Protein AF-A0A8K0JT62-F1 (afdb_monomer_lite)

Secondary structure (DSSP, 8-state):
--HHHHHHHHHHHHHHH-TT--HHHHHHHSPPGGGB---TT--S--SGGGHHHHHHHH-----SS--STT--SEEEE-SSHHHHHHHHHHHTT--PPTTSTTGGGTS-SSEEEEESSSS--HHHHHHHHHH--EEEEEE-HHHHHHHHHH-SSS---TT-EEEE--S---TTS--TTTSHHHHHIIIIIITTSHHHHHHHHTTT-EEEE-

Sequence (210 aa):
MTTEELDNFFYDSLKATYSKASDMEMNDLRIPANVLRSTSAFTEPRELASLPAFVNSQIPSLPKRLKRAGTPSLIVLSPSGIRAADVVRALKSVRVPEGADGAETGKPPGEVGKLFAKHFKASEQIEYLNATKIWAAAGTPGRIGKILSDSDALTIRQQTVILLDLSYRDTKNRTLLTIPEIRDEFWKVLFGDKKVREKLLTTGVKIAVF

Structure (mmCIF, N/CA/C/O backbone):
data_AF-A0A8K0JT62-F1
#
_entry.id   AF-A0A8K0JT62-F1
#
loop_
_atom_site.group_PDB
_atom_site.id
_atom_site.type_symbol
_atom_site.label_atom_id
_atom_site.label_alt_id
_atom_site.label_comp_id
_atom_site.label_asym_id
_atom_site.label_entity_id
_atom_site.label_seq_id
_atom_site.pdbx_PDB_ins_code
_atom_site.Cartn_x
_atom_site.Cartn_y
_atom_site.Cartn_z
_atom_site.occupancy
_atom_site.B_iso_or_equiv
_atom_site.auth_seq_id
_atom_site.auth_comp_id
_atom_site.auth_asym_id
_atom_site.auth_atom_id
_atom_site.pdbx_PDB_model_num
ATOM 1 N N . MET A 1 1 ? 15.193 -1.048 6.633 1.00 88.62 1 MET A N 1
ATOM 2 C CA . MET A 1 1 ? 14.447 -1.224 7.888 1.00 88.62 1 MET A CA 1
ATOM 3 C C . MET A 1 1 ? 14.191 -2.706 8.104 1.00 88.62 1 MET A C 1
ATOM 5 O O . MET A 1 1 ? 13.726 -3.362 7.168 1.00 88.62 1 MET A O 1
ATOM 9 N N . THR A 1 2 ? 14.572 -3.234 9.265 1.00 94.56 2 THR A N 1
ATOM 10 C CA . THR A 1 2 ? 14.268 -4.605 9.701 1.00 94.56 2 THR A CA 1
ATOM 11 C C . THR A 1 2 ? 12.779 -4.740 10.036 1.00 94.56 2 THR A C 1
ATOM 13 O O . THR A 1 2 ? 12.048 -3.749 10.089 1.00 94.56 2 THR A O 1
ATOM 16 N N . THR A 1 3 ? 12.303 -5.969 10.249 1.00 95.81 3 THR A N 1
ATOM 17 C CA . THR A 1 3 ? 10.911 -6.201 10.665 1.00 95.81 3 THR A CA 1
ATOM 18 C C . THR A 1 3 ? 10.612 -5.604 12.043 1.00 95.81 3 THR A C 1
ATOM 20 O O . THR A 1 3 ? 9.534 -5.055 12.233 1.00 95.81 3 THR A O 1
ATOM 23 N N . GLU A 1 4 ? 11.563 -5.666 12.976 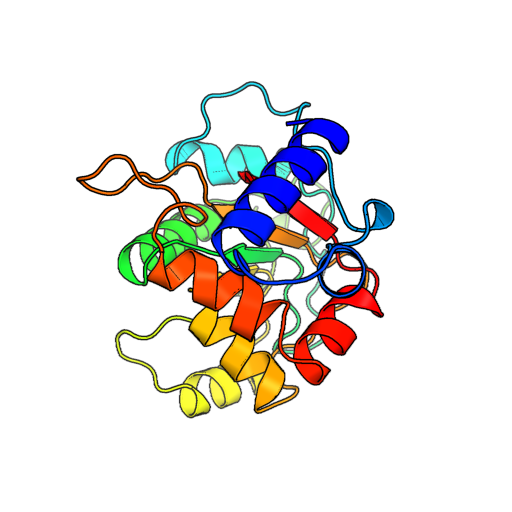1.00 96.38 4 GLU A N 1
ATOM 24 C CA . GLU A 1 4 ? 11.412 -5.111 14.327 1.00 96.38 4 GLU A CA 1
ATOM 25 C C . GLU A 1 4 ? 11.347 -3.580 14.309 1.00 96.38 4 GLU A C 1
ATOM 27 O O . GLU A 1 4 ? 10.446 -2.983 14.894 1.00 96.38 4 GLU A O 1
ATOM 32 N N . GLU A 1 5 ? 12.246 -2.933 13.561 1.00 96.00 5 GLU A N 1
ATOM 33 C CA . GLU A 1 5 ? 12.212 -1.479 13.370 1.00 96.00 5 GLU A CA 1
ATOM 34 C C . GLU A 1 5 ? 10.885 -1.032 12.736 1.00 96.00 5 GLU A C 1
ATOM 36 O O . GLU A 1 5 ? 10.312 -0.016 13.130 1.00 96.00 5 GLU A O 1
ATOM 41 N N . LEU A 1 6 ? 10.378 -1.806 11.770 1.00 96.00 6 LEU A N 1
ATOM 42 C CA . LEU A 1 6 ? 9.111 -1.529 11.099 1.00 96.00 6 LEU A CA 1
ATOM 43 C C . LEU A 1 6 ? 7.907 -1.682 12.032 1.00 96.00 6 LEU A C 1
ATOM 45 O O . LEU A 1 6 ? 7.012 -0.839 12.006 1.00 96.00 6 LEU A O 1
ATOM 49 N N . ASP A 1 7 ? 7.886 -2.726 12.854 1.00 96.75 7 ASP A N 1
ATOM 50 C CA . ASP A 1 7 ? 6.830 -2.959 13.839 1.00 96.75 7 ASP A CA 1
ATOM 51 C C . ASP A 1 7 ? 6.780 -1.836 14.887 1.00 96.75 7 ASP A C 1
ATOM 53 O O . ASP A 1 7 ? 5.714 -1.272 15.133 1.00 96.75 7 ASP A O 1
ATOM 57 N N . ASN A 1 8 ? 7.937 -1.417 15.413 1.00 96.31 8 ASN A N 1
ATOM 58 C CA . ASN A 1 8 ? 8.030 -0.281 16.335 1.00 96.31 8 ASN A CA 1
ATOM 59 C C . ASN A 1 8 ? 7.554 1.026 15.684 1.00 96.31 8 ASN A C 1
ATOM 61 O O . ASN A 1 8 ? 6.723 1.739 16.249 1.00 96.31 8 ASN A O 1
ATOM 65 N N . PHE A 1 9 ? 8.008 1.308 14.458 1.00 96.06 9 PHE A N 1
ATOM 66 C CA . PHE A 1 9 ? 7.585 2.487 13.700 1.00 96.06 9 PHE A CA 1
ATOM 67 C C . PHE A 1 9 ? 6.066 2.517 13.464 1.00 96.06 9 PHE A C 1
ATOM 69 O O . PHE A 1 9 ? 5.416 3.560 13.602 1.00 96.06 9 PHE A O 1
ATOM 76 N N . PHE A 1 10 ? 5.475 1.369 13.135 1.00 97.38 10 PHE A N 1
ATOM 77 C CA . PHE A 1 10 ? 4.031 1.231 12.985 1.00 97.38 10 PHE A CA 1
ATOM 78 C C . PHE A 1 10 ? 3.297 1.390 14.311 1.00 97.38 10 PHE A C 1
ATOM 80 O O . PHE A 1 10 ? 2.282 2.083 14.350 1.00 97.38 10 PHE A O 1
ATOM 87 N N . TYR A 1 11 ? 3.814 0.828 15.400 1.00 96.19 11 TYR A N 1
ATOM 88 C CA . TYR A 1 11 ? 3.210 0.976 16.718 1.00 96.19 11 TYR A CA 1
ATOM 89 C C . TYR A 1 11 ? 3.179 2.439 17.183 1.00 96.19 11 TYR A C 1
ATOM 91 O O . TYR A 1 11 ? 2.161 2.906 17.697 1.00 96.19 11 TYR A O 1
ATOM 99 N N . ASP A 1 12 ? 4.244 3.203 16.941 1.00 96.31 12 ASP A N 1
ATOM 100 C CA . ASP A 1 12 ? 4.279 4.637 17.248 1.00 96.31 12 ASP A CA 1
ATOM 101 C C . ASP A 1 12 ? 3.284 5.438 16.401 1.00 96.31 12 ASP A C 1
ATOM 103 O O . ASP A 1 12 ? 2.554 6.288 16.922 1.00 96.31 12 ASP A O 1
ATOM 107 N N . SER A 1 13 ? 3.185 5.125 15.107 1.00 97.62 13 SER A N 1
ATOM 108 C CA . SER A 1 13 ? 2.192 5.737 14.218 1.00 97.62 13 SER A CA 1
ATOM 109 C C . SER A 1 13 ? 0.749 5.408 14.636 1.00 97.62 13 SER A C 1
ATOM 111 O O . SER A 1 13 ? -0.124 6.284 14.611 1.00 97.62 13 SER A O 1
ATOM 113 N N . LEU A 1 14 ? 0.501 4.170 15.070 1.00 97.62 14 LEU A N 1
ATOM 114 C CA . LEU A 1 14 ? -0.793 3.717 15.573 1.00 97.62 14 LEU A CA 1
ATOM 115 C C . LEU A 1 14 ? -1.168 4.460 16.864 1.00 97.62 14 LEU A C 1
ATOM 117 O O . LEU A 1 14 ? -2.261 5.022 16.935 1.00 97.62 14 LEU A O 1
ATOM 121 N N . LYS A 1 15 ? -0.246 4.566 17.834 1.00 97.00 15 LYS A N 1
ATOM 122 C CA . LYS A 1 15 ? -0.450 5.328 19.086 1.00 97.00 15 LYS A CA 1
ATOM 123 C C . LYS A 1 15 ? -0.777 6.792 18.808 1.00 97.00 15 LYS A C 1
ATOM 125 O O . LYS A 1 15 ? -1.678 7.360 19.418 1.00 97.00 15 LYS A O 1
ATOM 130 N N . ALA A 1 16 ? -0.085 7.400 17.846 1.00 97.06 16 ALA A N 1
ATOM 131 C CA . ALA A 1 16 ? -0.348 8.780 17.450 1.00 97.06 16 ALA A CA 1
ATOM 132 C C . ALA A 1 16 ? -1.727 8.968 16.781 1.00 97.06 16 ALA A C 1
ATOM 134 O O . ALA A 1 16 ? -2.251 10.083 16.767 1.00 97.06 16 ALA A O 1
ATOM 135 N N . THR A 1 17 ? -2.309 7.900 16.227 1.00 97.81 17 THR A N 1
ATOM 136 C CA . THR A 1 17 ? -3.642 7.906 15.601 1.00 97.81 17 THR A CA 1
ATOM 137 C C . THR A 1 17 ? -4.762 7.651 16.609 1.00 97.81 17 THR A C 1
ATOM 139 O O . THR A 1 17 ? -5.814 8.292 16.544 1.00 97.81 17 THR A O 1
ATOM 142 N N . TYR A 1 18 ? -4.529 6.740 17.553 1.00 96.81 18 TYR A N 1
ATOM 143 C CA . TYR A 1 18 ? -5.476 6.333 18.589 1.00 96.81 18 TYR A CA 1
ATOM 144 C C . TYR A 1 18 ? -4.957 6.706 19.980 1.00 96.81 18 TYR A C 1
ATOM 146 O O . TYR A 1 18 ? -4.823 5.865 20.860 1.00 96.81 18 TYR A O 1
ATOM 154 N N . SER A 1 19 ? -4.696 7.995 20.205 1.00 94.56 19 SER A N 1
ATOM 155 C CA . SER A 1 19 ? -4.067 8.497 21.441 1.00 94.56 19 SER A CA 1
ATOM 156 C C . SER A 1 19 ? -4.869 8.275 22.730 1.00 94.56 19 SER A C 1
ATOM 158 O O . SER A 1 19 ? -4.370 8.557 23.816 1.00 94.56 19 SER A O 1
ATOM 160 N N . LYS A 1 20 ? -6.113 7.803 22.614 1.00 95.50 20 LYS A N 1
ATOM 161 C CA . LYS A 1 20 ? -7.020 7.497 23.728 1.00 95.50 20 LYS A CA 1
ATOM 162 C C . LYS A 1 20 ? -7.400 6.015 23.812 1.00 95.50 20 LYS A C 1
ATOM 164 O O . LYS A 1 20 ? -8.225 5.676 24.653 1.00 95.50 20 LYS A O 1
ATOM 169 N N . ALA A 1 21 ? -6.875 5.170 22.924 1.00 95.12 21 ALA A N 1
ATOM 170 C CA . ALA A 1 21 ? -7.169 3.744 22.953 1.00 95.12 21 ALA A CA 1
ATOM 171 C C . ALA A 1 21 ? -6.465 3.075 24.136 1.00 95.12 21 ALA A C 1
ATOM 173 O O . ALA A 1 21 ? -5.341 3.431 24.496 1.00 95.12 21 ALA A O 1
ATOM 174 N N . SER A 1 22 ? -7.143 2.099 24.725 1.00 95.81 22 SER A N 1
ATOM 175 C CA . SER A 1 22 ? -6.570 1.193 25.715 1.00 95.81 22 SER A CA 1
ATOM 176 C C . SER A 1 22 ? -5.530 0.263 25.086 1.00 95.81 22 SER A C 1
ATOM 178 O O . SER A 1 22 ? -5.534 0.026 23.877 1.00 95.81 22 SER A O 1
ATOM 180 N N . ASP A 1 23 ? -4.678 -0.344 25.914 1.00 92.44 23 ASP A N 1
ATOM 181 C CA . ASP A 1 23 ? -3.691 -1.328 25.450 1.00 92.44 23 ASP A CA 1
ATOM 182 C C . ASP A 1 23 ? -4.345 -2.516 24.722 1.00 92.44 23 ASP A C 1
ATOM 184 O O . ASP A 1 23 ? -3.792 -3.045 23.757 1.00 92.44 23 ASP A O 1
ATOM 188 N N . MET A 1 24 ? -5.548 -2.916 25.147 1.00 93.19 24 MET A N 1
ATOM 189 C CA . MET A 1 24 ? -6.310 -3.988 24.504 1.00 93.19 24 MET A CA 1
ATOM 190 C C . MET A 1 24 ? -6.761 -3.590 23.093 1.00 93.19 24 MET A C 1
ATOM 192 O O . MET A 1 24 ? -6.492 -4.317 22.140 1.00 93.19 24 MET A O 1
ATOM 196 N N . GLU A 1 25 ? -7.365 -2.409 22.935 1.00 93.38 25 GLU A N 1
ATOM 197 C CA . GLU A 1 25 ? -7.771 -1.892 21.618 1.00 93.38 25 GLU A CA 1
ATOM 198 C C . GLU A 1 25 ? -6.565 -1.693 20.690 1.00 93.38 25 GLU A C 1
ATOM 200 O O . GLU A 1 25 ? -6.626 -1.979 19.493 1.00 93.38 25 GLU A O 1
ATOM 205 N N . MET A 1 26 ? -5.440 -1.235 21.241 1.00 94.06 26 MET A N 1
ATOM 206 C CA . MET A 1 26 ? -4.190 -1.067 20.503 1.00 94.06 26 MET A CA 1
ATOM 207 C C . MET A 1 26 ? -3.644 -2.400 19.982 1.00 94.06 26 MET A C 1
ATOM 209 O O . MET A 1 26 ? -3.206 -2.472 18.831 1.00 94.06 26 MET A O 1
ATOM 213 N N . ASN A 1 27 ? -3.697 -3.457 20.795 1.00 92.00 27 ASN A N 1
ATOM 214 C CA . ASN A 1 27 ? -3.277 -4.795 20.385 1.00 92.00 27 ASN A CA 1
ATOM 215 C C . ASN A 1 27 ? -4.154 -5.358 19.257 1.00 92.00 27 ASN A C 1
ATOM 217 O O . ASN A 1 27 ? -3.615 -5.934 18.312 1.00 92.00 27 ASN A O 1
ATOM 221 N N . ASP A 1 28 ? -5.468 -5.123 19.294 1.00 92.12 28 ASP A N 1
ATOM 222 C CA . ASP A 1 28 ? -6.392 -5.567 18.239 1.00 92.12 28 ASP A CA 1
ATOM 223 C C . ASP A 1 28 ? -6.134 -4.863 16.893 1.00 92.12 28 ASP A C 1
ATOM 225 O O . ASP A 1 28 ? -6.273 -5.455 15.811 1.00 92.12 28 ASP A O 1
ATOM 229 N N . LEU A 1 29 ? -5.725 -3.592 16.945 1.00 94.56 29 LEU A N 1
ATOM 230 C CA . LEU A 1 29 ? -5.444 -2.768 15.767 1.00 94.56 29 LEU A CA 1
ATOM 231 C C . LEU A 1 29 ? -4.036 -2.982 15.194 1.00 94.56 29 LEU A C 1
ATOM 233 O O . LEU A 1 29 ? -3.822 -2.749 13.995 1.00 94.56 29 LEU A O 1
ATOM 237 N N . ARG A 1 30 ? -3.085 -3.465 16.005 1.00 95.50 30 ARG A N 1
ATOM 238 C CA . ARG A 1 30 ? -1.688 -3.687 15.599 1.00 95.50 30 ARG A CA 1
ATOM 239 C C . ARG A 1 30 ? -1.603 -4.583 14.366 1.00 95.50 30 ARG A C 1
ATOM 241 O O . ARG A 1 30 ? -2.321 -5.570 14.233 1.00 95.50 30 ARG A O 1
ATOM 248 N N . ILE A 1 31 ? -0.733 -4.227 13.426 1.00 95.81 31 ILE A N 1
ATOM 249 C CA . ILE A 1 31 ? -0.456 -5.071 12.261 1.00 95.81 31 ILE A CA 1
ATOM 250 C C . ILE A 1 31 ? 0.397 -6.262 12.727 1.00 95.81 31 ILE A C 1
ATOM 252 O O . ILE A 1 31 ? 1.444 -6.037 13.332 1.00 95.81 31 ILE A O 1
ATOM 256 N N . PRO A 1 32 ? 0.001 -7.516 12.451 1.00 94.88 32 PRO A N 1
ATOM 257 C CA . PRO A 1 32 ? 0.775 -8.683 12.866 1.00 94.88 32 PRO A CA 1
ATOM 258 C C . PRO A 1 32 ? 2.195 -8.713 12.276 1.00 94.88 32 PRO A C 1
ATOM 260 O O . PRO A 1 32 ? 2.389 -8.535 11.073 1.00 94.88 32 PRO A O 1
ATOM 263 N N . ALA A 1 33 ? 3.205 -9.026 13.092 1.00 93.94 33 ALA A N 1
ATOM 264 C CA . ALA A 1 33 ? 4.604 -9.036 12.650 1.00 93.94 33 ALA A CA 1
ATOM 265 C C . ALA A 1 33 ? 4.888 -10.026 11.497 1.00 93.94 33 ALA A C 1
ATOM 267 O O . ALA A 1 33 ? 5.777 -9.801 10.679 1.00 93.94 33 ALA A O 1
ATOM 268 N N . ASN A 1 34 ? 4.107 -11.106 11.372 1.00 93.56 34 ASN A N 1
ATOM 269 C CA . ASN A 1 34 ? 4.267 -12.108 10.312 1.00 93.56 34 ASN A CA 1
ATOM 270 C C . ASN A 1 34 ? 3.914 -11.591 8.901 1.00 93.56 34 ASN A C 1
ATOM 272 O O . ASN A 1 34 ? 4.333 -12.196 7.904 1.00 93.56 34 ASN A O 1
ATOM 276 N N . VAL A 1 35 ? 3.158 -10.492 8.785 1.00 95.12 35 VAL A N 1
ATOM 277 C CA . VAL A 1 35 ? 2.892 -9.837 7.493 1.00 95.12 35 VAL A CA 1
ATOM 278 C C . VAL A 1 35 ? 3.928 -8.766 7.164 1.00 95.12 35 VAL A C 1
ATOM 280 O O . VAL A 1 35 ? 4.006 -8.32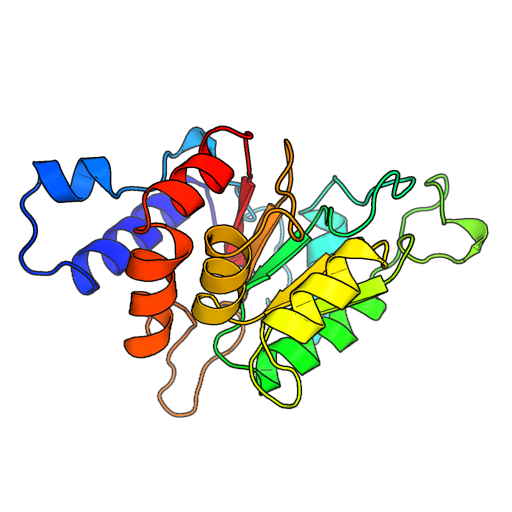7 6.021 1.00 95.12 35 VAL A O 1
ATOM 283 N N . LEU A 1 36 ? 4.773 -8.369 8.111 1.00 96.12 36 LEU A N 1
ATOM 284 C CA . LEU A 1 36 ? 5.831 -7.399 7.860 1.00 96.12 36 LEU A CA 1
ATOM 285 C C . LEU A 1 36 ? 6.972 -8.028 7.052 1.00 96.12 36 LEU A C 1
ATOM 287 O O . LEU A 1 36 ? 7.322 -9.202 7.205 1.00 96.12 36 LEU A O 1
ATOM 291 N N . ARG A 1 37 ? 7.555 -7.232 6.158 1.00 95.12 37 ARG A N 1
ATOM 292 C CA . ARG A 1 37 ? 8.667 -7.627 5.296 1.00 95.12 37 ARG A CA 1
ATOM 293 C C . ARG A 1 37 ? 9.832 -6.669 5.502 1.00 95.12 37 ARG A C 1
ATOM 295 O O . ARG A 1 37 ? 9.710 -5.476 5.234 1.00 95.12 37 ARG A O 1
ATOM 302 N N . SER A 1 38 ? 10.972 -7.220 5.916 1.00 95.50 38 SER A N 1
ATOM 303 C CA . SER A 1 38 ? 12.224 -6.471 5.982 1.00 95.50 38 SER A CA 1
ATOM 304 C C . SER A 1 38 ? 12.643 -5.987 4.594 1.00 95.50 38 SER A C 1
ATOM 306 O O . SER A 1 38 ? 12.549 -6.719 3.607 1.00 95.50 38 SER A O 1
ATOM 308 N N . THR A 1 39 ? 13.136 -4.753 4.542 1.00 95.88 39 THR A N 1
ATOM 309 C CA . THR A 1 39 ? 13.742 -4.151 3.346 1.00 95.88 39 THR A CA 1
ATOM 310 C C . THR A 1 39 ? 15.151 -3.640 3.650 1.00 95.88 39 THR A C 1
ATOM 312 O O . THR A 1 39 ? 15.675 -2.782 2.944 1.00 95.88 39 THR A O 1
ATOM 315 N N . SER A 1 40 ? 15.769 -4.122 4.738 1.00 94.69 40 SER A N 1
ATOM 316 C CA . SER A 1 40 ? 17.114 -3.722 5.176 1.00 94.69 40 SER A CA 1
ATOM 317 C C . SER A 1 40 ? 18.226 -4.100 4.197 1.00 94.69 40 SER A C 1
ATOM 319 O O . SER A 1 40 ? 19.279 -3.479 4.238 1.00 94.69 40 SER A O 1
ATOM 321 N N . ALA A 1 41 ? 17.992 -5.064 3.303 1.00 94.62 41 ALA A N 1
ATOM 322 C CA . ALA A 1 41 ? 18.962 -5.456 2.284 1.00 94.62 41 ALA A CA 1
ATOM 323 C C . ALA A 1 41 ? 19.124 -4.412 1.162 1.00 94.62 41 ALA A C 1
ATOM 325 O O . ALA A 1 41 ? 20.100 -4.470 0.422 1.00 94.62 41 ALA A O 1
ATOM 326 N N . PHE A 1 42 ? 18.193 -3.460 1.025 1.00 95.56 42 PHE A N 1
ATOM 327 C CA . PHE A 1 42 ? 18.352 -2.342 0.097 1.00 95.56 42 PHE A CA 1
ATOM 328 C C . PHE A 1 42 ? 19.112 -1.194 0.756 1.00 95.56 42 PHE A C 1
ATOM 330 O O . PHE A 1 42 ? 18.599 -0.569 1.691 1.00 95.56 42 PHE A O 1
ATOM 337 N N . THR A 1 43 ? 20.310 -0.923 0.244 1.00 94.69 43 THR A N 1
ATOM 338 C CA . THR A 1 43 ? 21.274 0.030 0.809 1.00 94.69 43 THR A CA 1
ATOM 339 C C . THR A 1 43 ? 21.413 1.324 0.007 1.00 94.69 43 THR A C 1
ATOM 341 O O . THR A 1 43 ? 22.013 2.273 0.504 1.00 94.69 43 THR A O 1
ATOM 344 N N . GLU A 1 44 ? 20.860 1.396 -1.207 1.00 95.12 44 GLU A N 1
ATOM 345 C CA . GLU A 1 44 ? 20.867 2.628 -2.004 1.00 95.12 44 GLU A CA 1
ATOM 346 C C . GLU A 1 44 ? 19.946 3.704 -1.391 1.00 95.12 44 GLU A C 1
ATOM 348 O O . GLU A 1 44 ? 19.003 3.374 -0.655 1.00 95.12 44 GLU A O 1
ATOM 353 N N . PRO A 1 45 ? 20.166 4.998 -1.710 1.00 96.31 45 PRO A N 1
ATOM 354 C CA . PRO A 1 45 ? 19.262 6.070 -1.309 1.00 96.31 45 PRO A CA 1
ATOM 355 C C . PRO A 1 45 ? 17.821 5.771 -1.721 1.00 96.31 45 PRO A C 1
ATOM 357 O O . PRO A 1 45 ? 17.550 5.386 -2.857 1.00 96.31 45 PRO A O 1
ATOM 360 N N . ARG A 1 46 ? 16.879 5.950 -0.795 1.00 95.75 46 ARG A N 1
ATOM 361 C CA . ARG A 1 46 ? 15.445 5.744 -1.038 1.00 95.75 46 ARG A CA 1
ATOM 362 C C . ARG A 1 46 ? 14.857 7.028 -1.590 1.00 95.75 46 ARG A C 1
ATOM 364 O O . ARG A 1 46 ? 14.475 7.921 -0.843 1.00 95.75 46 ARG A O 1
ATOM 371 N N . GLU A 1 47 ? 14.814 7.105 -2.910 1.00 96.81 47 GLU A N 1
ATOM 372 C CA . GLU A 1 47 ? 14.311 8.237 -3.676 1.00 96.81 47 GLU A CA 1
ATOM 373 C C . GLU A 1 47 ? 13.453 7.714 -4.823 1.00 96.81 47 GLU A C 1
ATOM 375 O O . GLU A 1 47 ? 13.580 6.570 -5.245 1.00 96.81 47 GLU A O 1
ATOM 380 N N . LEU A 1 48 ? 12.595 8.547 -5.409 1.00 97.50 48 LEU A N 1
ATOM 381 C CA . LEU A 1 48 ? 11.723 8.076 -6.492 1.00 97.50 48 LEU A CA 1
ATOM 382 C C . LEU A 1 48 ? 12.494 7.413 -7.649 1.00 97.50 48 LEU A C 1
ATOM 384 O O . LEU A 1 48 ? 12.001 6.454 -8.241 1.00 97.50 48 LEU A O 1
ATOM 388 N N . ALA A 1 49 ? 13.693 7.915 -7.953 1.00 96.94 49 ALA A N 1
ATOM 389 C CA . ALA A 1 49 ? 14.550 7.392 -9.010 1.00 96.94 49 ALA A CA 1
ATOM 390 C C . ALA A 1 49 ? 15.055 5.966 -8.729 1.00 96.94 49 ALA A C 1
ATOM 392 O O . ALA A 1 49 ? 15.235 5.199 -9.673 1.00 96.94 49 ALA A O 1
ATOM 393 N N . SER A 1 50 ? 15.229 5.592 -7.458 1.00 97.06 50 SER A N 1
ATOM 394 C CA . SER A 1 50 ? 15.693 4.261 -7.051 1.00 97.06 50 SER A CA 1
ATOM 395 C C . SER A 1 50 ? 14.553 3.271 -6.801 1.00 97.06 50 SER A C 1
ATOM 397 O O . SER A 1 50 ? 14.803 2.075 -6.648 1.00 97.06 50 SER A O 1
ATOM 399 N N . LEU A 1 51 ? 13.289 3.719 -6.839 1.00 97.50 51 LEU A N 1
ATOM 400 C CA . LEU A 1 51 ? 12.124 2.843 -6.674 1.00 97.50 51 LEU A CA 1
ATOM 401 C C . LEU A 1 51 ? 12.148 1.620 -7.616 1.00 97.50 51 LEU A C 1
ATOM 403 O O . LEU A 1 51 ? 11.847 0.522 -7.147 1.00 97.50 51 LEU A O 1
ATOM 407 N N . PRO A 1 52 ? 12.519 1.730 -8.909 1.00 95.19 52 PRO A N 1
ATOM 408 C CA . PRO A 1 52 ? 12.600 0.556 -9.774 1.00 95.19 52 PRO A CA 1
ATOM 409 C C . PRO A 1 52 ? 13.632 -0.481 -9.309 1.00 95.19 52 PRO A C 1
ATOM 411 O O . PRO A 1 52 ? 13.329 -1.674 -9.276 1.00 95.19 52 PRO A O 1
ATOM 414 N N . ALA A 1 53 ? 14.826 -0.032 -8.909 1.00 94.00 53 ALA A N 1
ATOM 415 C CA . ALA A 1 53 ? 15.888 -0.897 -8.391 1.00 94.00 53 ALA A CA 1
ATOM 416 C C . ALA A 1 53 ? 15.486 -1.541 -7.053 1.00 94.00 53 ALA A C 1
ATOM 418 O O . ALA A 1 53 ? 15.710 -2.734 -6.821 1.00 94.00 53 ALA A O 1
ATOM 419 N N . PHE A 1 54 ? 14.802 -0.776 -6.200 1.00 95.94 54 PHE A N 1
ATOM 420 C CA . PHE A 1 54 ? 14.221 -1.279 -4.963 1.00 95.94 54 PHE A CA 1
ATOM 421 C C . PHE A 1 54 ? 13.203 -2.390 -5.217 1.00 95.94 54 PHE A C 1
ATOM 423 O O . PHE A 1 54 ? 13.298 -3.455 -4.610 1.00 95.94 54 PHE A O 1
ATOM 430 N N . VAL A 1 55 ? 12.243 -2.174 -6.123 1.00 94.31 55 VAL A N 1
ATOM 431 C CA . VAL A 1 55 ? 11.220 -3.179 -6.447 1.00 94.31 55 VAL A CA 1
ATOM 432 C C . VAL A 1 55 ? 11.883 -4.459 -6.953 1.00 94.31 55 VAL A C 1
ATOM 434 O O . VAL A 1 55 ? 11.571 -5.538 -6.457 1.00 94.31 55 VAL A O 1
ATOM 437 N N . ASN A 1 56 ? 12.853 -4.337 -7.857 1.00 89.94 56 ASN A N 1
ATOM 438 C CA . ASN A 1 56 ? 13.560 -5.484 -8.422 1.00 89.94 56 ASN A CA 1
ATOM 439 C C . ASN A 1 56 ? 14.343 -6.301 -7.390 1.00 89.94 56 ASN A C 1
ATOM 441 O O . ASN A 1 56 ? 14.387 -7.524 -7.490 1.00 89.94 56 ASN A O 1
ATOM 445 N N . SER A 1 57 ? 14.955 -5.644 -6.404 1.00 90.19 57 SER A N 1
ATOM 446 C CA . SER A 1 57 ? 15.782 -6.327 -5.402 1.00 90.19 57 SER A CA 1
ATOM 447 C C . SER A 1 57 ? 14.988 -6.825 -4.192 1.00 90.19 57 SER A C 1
ATOM 449 O O . SER A 1 57 ? 15.287 -7.889 -3.656 1.00 90.19 57 SER A O 1
ATOM 451 N N . GLN A 1 58 ? 13.979 -6.074 -3.738 1.00 90.50 58 GLN A N 1
ATOM 452 C CA . GLN A 1 58 ? 13.300 -6.340 -2.465 1.00 90.50 58 GLN A CA 1
ATOM 453 C C . GLN A 1 58 ? 11.932 -7.002 -2.617 1.00 90.50 58 GLN A C 1
ATOM 455 O O . GLN A 1 58 ? 11.437 -7.585 -1.642 1.00 90.50 58 GLN A O 1
ATOM 460 N N . ILE A 1 59 ? 11.308 -6.923 -3.798 1.00 85.50 59 ILE A N 1
ATOM 461 C CA . ILE A 1 59 ? 9.945 -7.403 -4.060 1.00 85.50 59 ILE A CA 1
ATOM 462 C C . ILE A 1 59 ? 9.999 -8.572 -5.072 1.00 85.50 59 ILE A C 1
ATOM 464 O O . ILE A 1 59 ? 9.774 -8.383 -6.264 1.00 85.50 59 ILE A O 1
ATOM 468 N N . PRO A 1 60 ? 10.284 -9.811 -4.619 1.00 62.78 60 PRO A N 1
ATOM 469 C CA . PRO A 1 60 ? 10.629 -10.962 -5.465 1.00 62.78 60 PRO A CA 1
ATOM 470 C C . PRO A 1 60 ? 9.433 -11.600 -6.196 1.00 62.78 60 PRO A C 1
ATOM 472 O O . PRO A 1 60 ? 9.527 -12.723 -6.681 1.00 62.78 60 PRO A O 1
ATOM 475 N N . SER A 1 61 ? 8.290 -10.919 -6.264 1.00 62.34 61 SER A N 1
ATOM 476 C CA . SER A 1 61 ? 7.021 -11.464 -6.758 1.00 62.34 61 SER A CA 1
ATOM 477 C C . SER A 1 61 ? 6.469 -10.706 -7.965 1.00 62.34 61 SER A C 1
ATOM 479 O O . SER A 1 61 ? 5.248 -10.614 -8.138 1.00 62.34 61 SER A O 1
ATOM 481 N N . LEU A 1 62 ? 7.349 -10.185 -8.834 1.00 72.38 62 LEU A N 1
ATOM 482 C CA . LEU A 1 62 ? 6.902 -9.698 -10.138 1.00 72.38 62 LEU A CA 1
ATOM 483 C C . LEU A 1 62 ? 6.215 -10.862 -10.872 1.00 72.38 62 LEU A C 1
ATOM 485 O O . LEU A 1 62 ? 6.835 -11.904 -11.107 1.00 72.38 62 LEU A O 1
ATOM 489 N N . PRO A 1 63 ? 4.906 -10.749 -11.155 1.00 70.62 63 PRO A N 1
ATOM 490 C CA . PRO A 1 63 ? 4.149 -11.872 -11.666 1.00 70.62 63 PRO A CA 1
ATOM 491 C C . PRO A 1 63 ? 4.633 -12.175 -13.078 1.00 70.62 63 PRO A C 1
ATOM 493 O O . PRO A 1 63 ? 4.698 -11.283 -13.911 1.00 70.62 63 PRO A O 1
ATOM 496 N N . LYS A 1 64 ? 4.902 -13.451 -13.359 1.00 75.44 64 LYS A N 1
ATOM 497 C CA . LYS A 1 64 ? 5.200 -13.935 -14.714 1.00 75.44 64 LYS A CA 1
ATOM 498 C C . LYS A 1 64 ? 4.048 -13.629 -15.685 1.00 75.44 64 LYS A C 1
ATOM 500 O O . LYS A 1 64 ? 4.227 -13.142 -16.792 1.00 75.44 64 LYS A O 1
ATOM 505 N N . ARG A 1 65 ? 2.810 -13.848 -15.237 1.00 79.94 65 ARG A N 1
ATOM 506 C CA . ARG A 1 65 ? 1.606 -13.563 -16.023 1.00 79.94 65 ARG A CA 1
ATOM 507 C C . ARG A 1 65 ? 0.456 -13.137 -15.130 1.00 79.94 65 ARG A C 1
ATOM 509 O O . ARG A 1 65 ? 0.182 -13.767 -14.109 1.00 79.94 65 ARG A O 1
ATOM 516 N N . LEU A 1 66 ? -0.296 -12.139 -15.583 1.00 85.69 66 LEU A N 1
ATOM 517 C CA . LEU A 1 66 ? -1.538 -11.731 -14.939 1.00 85.69 66 LEU A CA 1
ATOM 518 C C . LEU A 1 66 ? -2.699 -12.615 -15.404 1.00 85.69 66 LEU A C 1
ATOM 520 O O . LEU A 1 66 ? -3.127 -12.589 -16.565 1.00 85.69 66 LEU A O 1
ATOM 524 N N . LYS A 1 67 ? -3.212 -13.428 -14.478 1.00 87.38 67 LYS A N 1
ATOM 525 C CA . LYS A 1 67 ? -4.319 -14.354 -14.754 1.00 87.38 67 LYS A CA 1
ATOM 526 C C . LYS A 1 67 ? -5.683 -13.667 -14.699 1.00 87.38 67 LYS A C 1
ATOM 528 O O . LYS A 1 67 ? -6.546 -14.007 -15.499 1.00 87.38 67 LYS A O 1
ATOM 533 N N . ARG A 1 68 ? -5.878 -12.717 -13.781 1.00 92.56 68 ARG A N 1
ATOM 534 C CA . ARG A 1 68 ? -7.156 -12.020 -13.563 1.00 92.56 68 ARG A CA 1
ATOM 535 C C . ARG A 1 68 ? -6.949 -10.507 -13.551 1.00 92.56 68 ARG A C 1
ATOM 537 O O . ARG A 1 68 ? -5.855 -10.047 -13.227 1.00 92.56 68 ARG A O 1
ATOM 544 N N . ALA A 1 69 ? -7.987 -9.772 -13.935 1.00 96.75 69 ALA A N 1
ATOM 545 C CA . ALA A 1 69 ? -8.035 -8.324 -13.791 1.00 96.75 69 ALA A CA 1
ATOM 546 C C . ALA A 1 69 ? -7.998 -7.927 -12.301 1.00 96.75 69 ALA A C 1
ATOM 548 O O . ALA A 1 69 ? -8.245 -8.769 -11.429 1.00 96.75 69 ALA A O 1
ATOM 549 N N . GLY A 1 70 ? -7.592 -6.690 -12.011 1.00 96.75 70 GLY A N 1
ATOM 550 C CA . GLY A 1 70 ? -7.706 -6.120 -10.664 1.00 96.75 70 GLY A CA 1
ATOM 551 C C . GLY A 1 70 ? -6.911 -6.831 -9.564 1.00 96.75 70 GLY A C 1
ATOM 552 O O . GLY A 1 70 ? -7.186 -6.661 -8.381 1.00 96.75 70 GLY A O 1
ATOM 553 N N . THR A 1 71 ? -5.921 -7.649 -9.932 1.00 94.69 71 THR A N 1
ATOM 554 C CA . THR A 1 71 ? -5.132 -8.461 -8.997 1.00 94.69 71 THR A CA 1
ATOM 555 C C . THR A 1 71 ? -3.638 -8.099 -9.070 1.00 94.69 71 THR A C 1
ATOM 557 O O . THR A 1 71 ? -2.854 -8.862 -9.644 1.00 94.69 71 THR A O 1
ATOM 560 N N . PRO A 1 72 ? -3.215 -6.947 -8.527 1.00 94.88 72 PRO A N 1
ATOM 561 C CA . PRO A 1 72 ? -1.810 -6.562 -8.527 1.00 94.88 72 PRO A CA 1
ATOM 562 C C . PRO A 1 72 ? -0.979 -7.377 -7.520 1.00 94.88 72 PRO A C 1
ATOM 564 O O . PRO A 1 72 ? -1.450 -7.752 -6.443 1.00 94.88 72 PRO A O 1
ATOM 567 N N . SER A 1 73 ? 0.299 -7.584 -7.843 1.00 92.56 73 SER A N 1
ATOM 568 C CA . SER A 1 73 ? 1.299 -8.110 -6.902 1.00 92.56 73 SER A CA 1
ATOM 569 C C . SER A 1 73 ? 1.875 -7.020 -5.997 1.00 92.56 73 SER A C 1
ATOM 571 O O . SER A 1 73 ? 2.388 -7.332 -4.927 1.00 92.56 73 SER A O 1
ATOM 573 N N . LEU A 1 74 ? 1.802 -5.752 -6.412 1.00 96.12 74 LEU A N 1
ATOM 574 C CA . LEU A 1 74 ? 2.346 -4.611 -5.677 1.00 96.12 74 LEU A CA 1
ATOM 575 C C . LEU A 1 74 ? 1.330 -3.466 -5.613 1.00 96.12 74 LEU A C 1
ATOM 577 O O . LEU A 1 74 ? 0.796 -3.033 -6.629 1.00 96.12 74 LEU A O 1
ATOM 581 N N . ILE A 1 75 ? 1.099 -2.929 -4.425 1.00 98.12 75 ILE A N 1
ATOM 582 C CA . ILE A 1 75 ? 0.304 -1.723 -4.208 1.00 98.12 75 ILE A CA 1
ATOM 583 C C . ILE A 1 75 ? 1.183 -0.734 -3.452 1.00 98.12 75 ILE A C 1
ATOM 585 O O . ILE A 1 75 ? 1.561 -0.992 -2.313 1.00 98.12 75 ILE A O 1
ATOM 589 N N . VAL A 1 76 ? 1.513 0.394 -4.076 1.00 98.62 76 VAL A N 1
ATOM 590 C CA . VAL A 1 76 ? 2.294 1.456 -3.436 1.00 98.62 76 VAL A CA 1
ATOM 591 C C . VAL A 1 76 ? 1.351 2.506 -2.860 1.00 98.62 76 VAL A C 1
ATOM 593 O O . VAL A 1 76 ? 0.585 3.141 -3.590 1.00 98.62 76 VAL A O 1
ATOM 596 N N . LEU A 1 77 ? 1.401 2.685 -1.544 1.00 98.81 77 LEU A N 1
ATOM 597 C CA . LEU A 1 77 ? 0.699 3.756 -0.850 1.00 98.81 77 LEU A CA 1
ATOM 598 C C . LEU A 1 77 ? 1.552 5.018 -0.914 1.00 98.81 77 LEU A C 1
ATOM 600 O O . LEU A 1 77 ? 2.721 4.990 -0.539 1.00 98.81 77 LEU A O 1
ATOM 604 N N . SER A 1 78 ? 0.964 6.123 -1.356 1.00 98.31 78 SER A N 1
ATOM 605 C CA . SER A 1 78 ? 1.631 7.420 -1.472 1.00 98.31 78 SER A CA 1
ATOM 606 C C . SER A 1 78 ? 0.909 8.493 -0.649 1.00 98.31 78 SER A C 1
ATOM 608 O O . SER A 1 78 ? -0.316 8.442 -0.516 1.00 98.31 78 SER A O 1
ATOM 610 N N . PRO A 1 79 ? 1.634 9.511 -0.145 1.00 97.31 79 PRO A N 1
ATOM 611 C CA . PRO A 1 79 ? 1.065 10.557 0.711 1.00 97.31 79 PRO A CA 1
ATOM 612 C C . PRO A 1 79 ? 0.130 11.537 -0.012 1.00 97.31 79 PRO A C 1
ATOM 614 O O . PRO A 1 79 ? -0.552 12.328 0.628 1.00 97.31 79 PRO A O 1
ATOM 617 N N . SER A 1 80 ? 0.101 11.533 -1.346 1.00 96.75 80 SER A N 1
ATOM 618 C CA . SER A 1 80 ? -0.791 12.386 -2.134 1.00 96.75 80 SER A CA 1
ATOM 619 C C . SER A 1 80 ? -1.052 11.792 -3.515 1.00 96.75 80 SER A C 1
ATOM 621 O O . SER A 1 80 ? -0.294 10.950 -4.000 1.00 96.75 80 SER A O 1
ATOM 623 N N . GLY A 1 81 ? -2.103 12.267 -4.191 1.00 96.44 81 GLY A N 1
ATOM 624 C CA . GLY A 1 81 ? -2.395 11.865 -5.571 1.00 96.44 81 GLY A CA 1
ATOM 625 C C . GLY A 1 81 ? -1.331 12.316 -6.581 1.00 96.44 81 GLY A C 1
ATOM 626 O O . GLY A 1 81 ? -1.071 11.613 -7.554 1.00 96.44 81 GLY A O 1
ATOM 627 N N . ILE A 1 82 ? -0.676 13.459 -6.341 1.00 96.62 82 ILE A N 1
ATOM 628 C CA . ILE A 1 82 ? 0.443 13.927 -7.178 1.00 96.62 82 ILE A CA 1
ATOM 629 C C . ILE A 1 82 ? 1.614 12.955 -7.038 1.00 96.62 82 ILE A C 1
ATOM 631 O O . ILE A 1 82 ? 2.088 12.426 -8.041 1.00 96.62 82 ILE A O 1
ATOM 635 N N . ARG A 1 83 ? 1.994 12.629 -5.797 1.00 97.50 83 ARG A N 1
ATOM 636 C CA . ARG A 1 83 ? 3.076 11.680 -5.537 1.00 97.50 83 ARG A CA 1
ATOM 637 C C . ARG A 1 83 ? 2.757 10.284 -6.074 1.00 97.50 83 ARG A C 1
ATOM 639 O O . ARG A 1 83 ? 3.613 9.667 -6.698 1.00 97.50 83 ARG A O 1
ATOM 646 N N . ALA A 1 84 ? 1.516 9.820 -5.924 1.00 98.25 84 ALA A N 1
ATOM 647 C CA . ALA A 1 84 ? 1.065 8.558 -6.506 1.00 98.25 84 ALA A CA 1
ATOM 648 C C . ALA A 1 84 ? 1.229 8.539 -8.035 1.00 98.25 84 ALA A C 1
ATOM 650 O O . ALA A 1 84 ? 1.642 7.529 -8.598 1.00 98.25 84 ALA A O 1
ATOM 651 N N . ALA A 1 85 ? 0.952 9.651 -8.727 1.00 98.06 85 ALA A N 1
ATOM 652 C CA . ALA A 1 85 ? 1.171 9.746 -10.169 1.00 98.06 85 ALA A CA 1
ATOM 653 C C . ALA A 1 85 ? 2.659 9.630 -10.544 1.00 98.06 85 ALA A C 1
ATOM 655 O O . ALA A 1 85 ? 2.986 9.020 -11.565 1.00 98.06 85 ALA A O 1
ATOM 656 N N . ASP A 1 86 ? 3.559 10.189 -9.738 1.00 98.25 86 ASP A N 1
ATOM 657 C CA . ASP A 1 86 ? 5.007 10.071 -9.940 1.00 98.25 86 ASP A CA 1
ATOM 658 C C . ASP A 1 86 ? 5.487 8.636 -9.702 1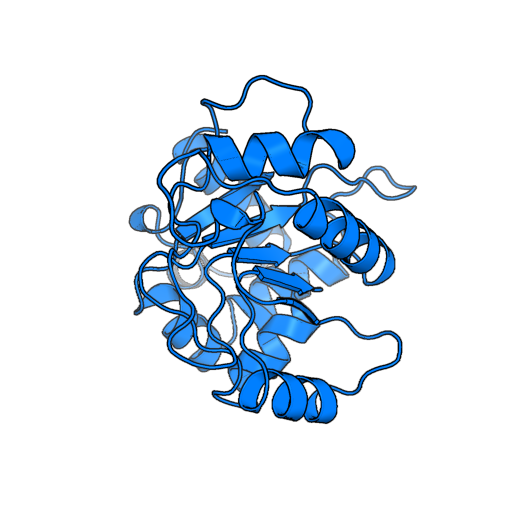.00 98.25 86 ASP A C 1
ATOM 660 O O . ASP A 1 86 ? 6.202 8.081 -10.537 1.00 98.25 86 ASP A O 1
ATOM 664 N N . VAL A 1 87 ? 4.983 7.987 -8.650 1.00 98.56 87 VAL A N 1
ATOM 665 C CA . VAL A 1 87 ? 5.198 6.558 -8.385 1.00 98.56 87 VAL A CA 1
ATOM 666 C C . VAL A 1 87 ? 4.700 5.698 -9.548 1.00 98.56 87 VAL A C 1
ATOM 668 O O . VAL A 1 87 ? 5.428 4.819 -9.999 1.00 98.56 87 VAL A O 1
ATOM 671 N N . VAL A 1 88 ? 3.518 5.974 -10.119 1.00 98.25 88 VAL A N 1
ATOM 672 C CA . VAL A 1 88 ? 3.034 5.253 -11.313 1.00 98.25 88 VAL A CA 1
ATOM 673 C C . VAL A 1 88 ? 4.025 5.353 -12.475 1.00 98.25 88 VAL A C 1
ATOM 675 O O . VAL A 1 88 ? 4.229 4.369 -13.185 1.00 98.25 88 VAL A O 1
ATOM 678 N N . ARG A 1 89 ? 4.643 6.520 -12.695 1.00 97.75 89 ARG A N 1
ATOM 679 C CA . ARG A 1 89 ? 5.652 6.688 -13.755 1.00 97.75 89 ARG A CA 1
ATOM 680 C C . ARG A 1 89 ? 6.926 5.908 -13.441 1.00 97.75 89 ARG A C 1
ATOM 682 O O . ARG A 1 89 ? 7.419 5.222 -14.328 1.00 97.75 89 ARG A O 1
ATOM 689 N N . ALA A 1 90 ? 7.408 5.957 -12.200 1.00 97.62 90 ALA A N 1
ATOM 690 C CA . ALA A 1 90 ? 8.585 5.204 -11.774 1.00 97.62 90 ALA A CA 1
ATOM 691 C C . ALA A 1 90 ? 8.372 3.685 -11.892 1.00 97.62 90 ALA A C 1
ATOM 693 O O . ALA A 1 90 ? 9.216 2.987 -12.445 1.00 97.62 90 ALA A O 1
ATOM 694 N N . LEU A 1 91 ? 7.208 3.167 -11.487 1.00 96.00 91 LEU A N 1
ATOM 695 C CA . LEU A 1 91 ? 6.884 1.742 -11.609 1.00 96.00 91 LEU A CA 1
ATOM 696 C C . LEU A 1 91 ? 6.905 1.256 -13.067 1.00 96.00 91 LEU A C 1
ATOM 698 O O . LEU A 1 91 ? 7.311 0.129 -13.325 1.00 96.00 91 LEU A O 1
ATOM 702 N N . LYS A 1 92 ? 6.560 2.097 -14.051 1.00 93.50 92 LYS A N 1
ATOM 703 C CA . LYS A 1 92 ? 6.679 1.737 -15.481 1.00 93.50 92 LYS A CA 1
ATOM 704 C C . LYS A 1 92 ? 8.128 1.531 -15.950 1.00 93.50 92 LYS A C 1
ATOM 706 O O . LYS A 1 92 ? 8.338 0.937 -17.010 1.00 93.50 92 LYS A O 1
ATOM 711 N N . SER A 1 93 ? 9.107 2.013 -15.187 1.00 92.62 93 SER A N 1
ATOM 712 C CA . SER A 1 93 ? 10.539 1.825 -15.446 1.00 92.62 93 SER A CA 1
ATOM 713 C C . SER A 1 93 ? 11.107 0.557 -14.808 1.00 92.62 93 SER A C 1
ATOM 715 O O . SER A 1 93 ? 12.260 0.228 -15.072 1.00 92.62 93 SER A O 1
ATOM 717 N N . VAL A 1 94 ? 10.318 -0.172 -14.008 1.00 91.75 94 VAL A N 1
ATOM 718 C CA . VAL A 1 94 ? 10.704 -1.486 -13.474 1.00 91.75 94 VAL A CA 1
ATOM 719 C C . VAL A 1 94 ? 11.031 -2.430 -14.629 1.00 91.75 94 VAL A C 1
ATOM 721 O O . VAL A 1 94 ? 10.343 -2.458 -15.655 1.00 91.75 94 VAL A O 1
ATOM 724 N N . ARG A 1 95 ? 12.119 -3.182 -14.466 1.00 87.25 95 ARG A N 1
ATOM 725 C CA . ARG A 1 95 ? 12.611 -4.157 -15.442 1.00 87.25 95 ARG A CA 1
ATOM 726 C C . ARG A 1 95 ? 12.508 -5.552 -14.863 1.00 87.25 95 ARG A C 1
ATOM 728 O O . ARG A 1 95 ? 12.903 -5.752 -13.723 1.00 87.25 95 ARG A O 1
ATOM 735 N N . VAL A 1 96 ? 12.008 -6.502 -15.642 1.00 77.62 96 VAL A N 1
ATOM 736 C CA . VAL A 1 96 ? 12.022 -7.915 -15.239 1.00 77.62 96 VAL A CA 1
ATOM 737 C C . VAL A 1 96 ? 13.366 -8.552 -15.618 1.00 77.62 96 VAL A C 1
ATOM 739 O O . VAL A 1 96 ? 13.872 -8.244 -16.698 1.00 77.62 96 VAL A O 1
ATOM 742 N N . PRO A 1 97 ? 13.957 -9.408 -14.759 1.00 67.69 97 PRO A N 1
ATOM 743 C CA . PRO A 1 97 ? 15.172 -10.150 -15.094 1.00 67.69 97 PRO A CA 1
ATOM 744 C C . PRO A 1 97 ? 14.997 -11.039 -16.333 1.00 67.69 97 PRO A C 1
ATOM 746 O O . PRO A 1 97 ? 13.890 -11.511 -16.616 1.00 67.69 97 PRO A O 1
ATOM 749 N N . GLU A 1 98 ? 16.096 -11.306 -17.042 1.00 61.25 98 GLU A N 1
ATOM 750 C CA . GLU A 1 98 ? 16.119 -12.263 -18.154 1.00 61.25 98 GLU A CA 1
ATOM 751 C C . GLU A 1 98 ? 15.609 -13.645 -17.701 1.00 61.25 98 GLU A C 1
ATOM 753 O O . GLU A 1 98 ? 15.937 -14.125 -16.616 1.00 61.25 98 GLU A O 1
ATOM 758 N N . GLY A 1 99 ? 14.757 -14.275 -18.519 1.00 58.91 99 GLY A N 1
ATOM 759 C CA . GLY A 1 99 ? 14.147 -15.580 -18.220 1.00 58.91 99 GLY A CA 1
ATOM 760 C C . GLY A 1 99 ? 12.829 -15.546 -17.424 1.00 58.91 99 GLY A C 1
ATOM 761 O O . GLY A 1 99 ? 12.250 -16.603 -17.163 1.00 58.91 99 GLY A O 1
ATOM 762 N N . ALA A 1 100 ? 12.312 -14.368 -17.053 1.00 60.09 100 ALA A N 1
ATOM 763 C CA . ALA A 1 100 ? 10.942 -14.204 -16.548 1.00 60.09 100 ALA A CA 1
ATOM 764 C C . ALA A 1 100 ? 9.924 -14.003 -17.698 1.00 60.09 100 ALA A C 1
ATOM 766 O O . ALA A 1 100 ? 10.255 -13.416 -18.720 1.00 60.09 100 ALA A O 1
ATOM 767 N N . ASP A 1 101 ? 8.663 -14.430 -17.559 1.00 48.66 101 ASP A N 1
ATOM 768 C CA . ASP A 1 101 ? 7.631 -14.124 -18.573 1.00 48.66 101 ASP A CA 1
ATOM 769 C C . ASP A 1 101 ? 7.418 -12.596 -18.664 1.00 48.66 101 ASP A C 1
ATOM 771 O O . ASP A 1 101 ? 7.281 -11.915 -17.645 1.00 48.66 101 ASP A O 1
ATOM 775 N N . GLY A 1 102 ? 7.417 -12.051 -19.886 1.00 55.88 102 GLY A N 1
ATOM 776 C CA . GLY A 1 102 ? 7.532 -10.607 -20.150 1.00 55.88 102 GLY A CA 1
ATOM 777 C C . GLY A 1 102 ? 8.964 -10.139 -20.457 1.00 55.88 102 GLY A C 1
ATOM 778 O O . GLY A 1 102 ? 9.140 -9.010 -20.930 1.00 55.88 102 GLY A O 1
ATOM 779 N N . ALA A 1 103 ? 9.970 -11.011 -20.278 1.00 55.38 103 ALA A N 1
ATOM 780 C CA . ALA A 1 103 ? 11.375 -10.748 -20.608 1.00 55.38 103 ALA A CA 1
ATOM 781 C C . ALA A 1 103 ? 11.599 -10.393 -22.083 1.00 55.38 103 ALA A C 1
ATOM 783 O O . ALA A 1 103 ? 12.484 -9.592 -22.357 1.00 55.38 103 ALA A O 1
ATOM 784 N N . GLU A 1 104 ? 10.752 -10.860 -23.011 1.00 59.56 104 GLU A N 1
ATOM 785 C CA . GLU A 1 104 ? 10.804 -10.444 -24.427 1.00 59.56 104 GLU A CA 1
ATOM 786 C C . GLU A 1 104 ? 10.702 -8.917 -24.598 1.00 59.56 104 GLU A C 1
ATOM 788 O O . GLU A 1 104 ? 11.252 -8.345 -25.533 1.00 59.56 104 GLU A O 1
ATOM 793 N N . THR A 1 105 ? 10.026 -8.238 -23.663 1.00 70.75 105 THR A N 1
ATOM 794 C CA . THR A 1 105 ? 9.872 -6.772 -23.649 1.00 70.75 105 THR A CA 1
ATOM 795 C C . THR A 1 105 ? 10.712 -6.079 -22.571 1.00 70.75 105 THR A C 1
ATOM 797 O O . THR A 1 105 ? 10.716 -4.846 -22.492 1.00 70.75 105 THR A O 1
ATOM 800 N N . GLY A 1 106 ? 11.370 -6.851 -21.696 1.00 79.38 106 GLY A N 1
ATOM 801 C CA . GLY A 1 106 ? 12.082 -6.364 -20.511 1.00 79.38 106 GLY A CA 1
ATOM 802 C C . GLY A 1 106 ? 11.200 -5.662 -19.467 1.00 79.38 106 GLY A C 1
ATOM 803 O O . GLY A 1 106 ? 11.725 -4.945 -18.613 1.00 79.38 106 GLY A O 1
ATOM 804 N N . LYS A 1 107 ? 9.866 -5.809 -19.519 1.00 83.81 107 LYS A N 1
ATOM 805 C CA . LYS A 1 107 ? 8.905 -5.095 -18.653 1.00 83.81 107 LYS A CA 1
ATOM 806 C C . LYS A 1 107 ? 7.955 -6.054 -17.916 1.00 83.81 107 LYS A C 1
ATOM 808 O O . LYS A 1 107 ? 7.646 -7.119 -18.446 1.00 83.81 107 LYS A O 1
ATOM 813 N N . PRO A 1 108 ? 7.448 -5.677 -16.723 1.00 86.62 108 PRO A N 1
ATOM 814 C CA . PRO A 1 108 ? 6.388 -6.423 -16.049 1.00 86.62 108 PRO A CA 1
ATOM 815 C C . PRO A 1 108 ? 5.123 -6.543 -16.917 1.00 86.62 108 PRO A C 1
ATOM 817 O O . PRO A 1 108 ? 4.819 -5.619 -17.678 1.00 86.62 108 PRO A O 1
ATOM 820 N N . PRO A 1 109 ? 4.348 -7.636 -16.797 1.00 86.75 109 PRO A N 1
ATOM 821 C CA . PRO A 1 109 ? 3.138 -7.813 -17.593 1.00 86.75 109 PRO A CA 1
ATOM 822 C C . PRO A 1 109 ? 2.009 -6.887 -17.128 1.00 86.75 109 PRO A C 1
ATOM 824 O O . PRO A 1 109 ? 1.756 -6.761 -15.939 1.00 86.75 109 PRO A O 1
ATOM 827 N N . GLY A 1 110 ? 1.249 -6.315 -18.060 1.00 90.06 110 GLY A N 1
ATOM 828 C CA . GLY A 1 110 ? 0.067 -5.502 -17.750 1.00 90.06 110 GLY A CA 1
ATOM 829 C C . GLY A 1 110 ? 0.367 -4.084 -17.261 1.00 90.06 110 GLY A C 1
ATOM 830 O O . GLY A 1 110 ? 1.489 -3.586 -17.336 1.00 90.06 110 GLY A O 1
ATOM 831 N N . GLU A 1 111 ? -0.674 -3.402 -16.795 1.00 94.25 111 GLU A N 1
ATOM 832 C CA . GLU A 1 111 ? -0.618 -1.969 -16.501 1.00 94.25 111 GLU A CA 1
ATOM 833 C C . GLU A 1 111 ? -0.252 -1.642 -15.044 1.00 94.25 111 GLU A C 1
ATOM 835 O O . GLU A 1 111 ? -0.246 -2.503 -14.160 1.00 94.25 111 GLU A O 1
ATOM 840 N N . VAL A 1 112 ? 0.031 -0.356 -14.800 1.00 96.94 112 VAL A N 1
ATOM 841 C CA . VAL A 1 112 ? 0.128 0.221 -13.454 1.00 96.94 112 VAL A CA 1
ATOM 842 C C . VAL A 1 112 ? -1.136 1.034 -13.173 1.00 96.94 112 VAL A C 1
ATOM 844 O O . VAL A 1 112 ? -1.345 2.092 -13.776 1.00 96.94 112 VAL A O 1
ATOM 847 N N . GLY A 1 113 ? -1.963 0.549 -12.248 1.00 97.75 113 GLY A N 1
ATOM 848 C CA . GLY A 1 113 ? -3.229 1.171 -11.867 1.00 97.75 113 GLY A CA 1
ATOM 849 C C . GLY A 1 113 ? -3.052 2.477 -11.084 1.00 97.75 113 GLY A C 1
ATOM 850 O O . GLY A 1 113 ? -2.163 2.606 -10.241 1.00 97.75 113 GLY A O 1
ATOM 851 N N . LYS A 1 114 ? -3.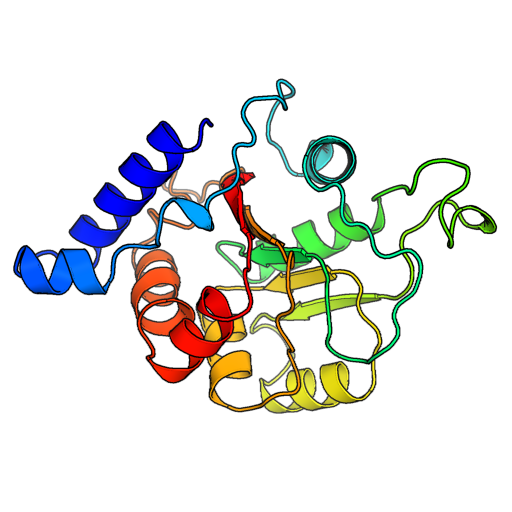931 3.452 -11.341 1.00 98.00 114 LYS A N 1
ATOM 852 C CA . LYS A 1 114 ? -3.963 4.760 -10.661 1.00 98.00 114 LYS A CA 1
ATOM 853 C C . LYS A 1 114 ? -5.133 4.810 -9.683 1.00 98.00 114 LYS A C 1
ATOM 855 O O . LYS A 1 114 ? -6.267 5.016 -10.111 1.00 98.00 114 LYS A O 1
ATOM 860 N N . LEU A 1 115 ? -4.867 4.664 -8.387 1.00 98.12 115 LEU A N 1
ATOM 861 C CA . LEU A 1 115 ? -5.892 4.533 -7.343 1.00 98.12 115 LEU A CA 1
ATOM 862 C C . LEU A 1 115 ? -5.883 5.728 -6.377 1.00 98.12 115 LEU A C 1
ATOM 864 O O . LEU A 1 115 ? -5.705 5.582 -5.173 1.00 98.12 115 LEU A O 1
ATOM 868 N N . PHE A 1 116 ? -6.058 6.942 -6.902 1.00 96.94 116 PHE A N 1
ATOM 869 C CA . PHE A 1 116 ? -6.134 8.182 -6.117 1.00 96.94 116 PHE A CA 1
ATOM 870 C C . PHE A 1 116 ? -7.196 9.138 -6.675 1.00 96.94 116 PHE A C 1
ATOM 872 O O . PHE A 1 116 ? -7.582 9.048 -7.843 1.00 96.94 116 PHE A O 1
ATOM 879 N N . ALA A 1 117 ? -7.678 10.059 -5.838 1.00 90.00 117 ALA A N 1
ATOM 880 C CA . ALA A 1 117 ? -8.637 11.086 -6.234 1.00 90.00 117 ALA A CA 1
ATOM 881 C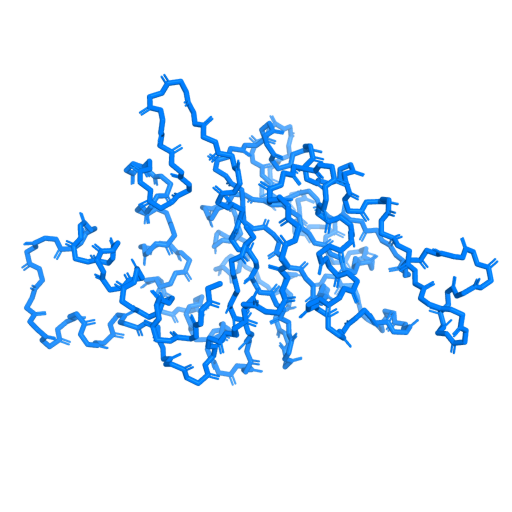 C . ALA A 1 117 ? -7.918 12.227 -6.975 1.00 90.00 117 ALA A C 1
ATOM 883 O O . ALA A 1 117 ? -7.221 13.028 -6.361 1.00 90.00 117 ALA A O 1
ATOM 884 N N . LYS A 1 118 ? -8.056 12.285 -8.303 1.00 82.62 118 LYS A N 1
ATOM 885 C CA . LYS A 1 118 ? -7.645 13.451 -9.109 1.00 82.62 118 LYS A CA 1
ATOM 886 C C . LYS A 1 118 ? -8.681 13.754 -10.185 1.00 82.62 118 LYS A C 1
ATOM 888 O O . LYS A 1 118 ? -9.328 14.787 -10.134 1.00 82.62 118 LYS A O 1
ATOM 893 N N . HIS A 1 119 ? -8.860 12.816 -11.114 1.00 84.00 119 HIS A N 1
ATOM 894 C CA . HIS A 1 119 ? -9.860 12.912 -12.186 1.00 84.00 119 HIS A CA 1
ATOM 895 C C . HIS A 1 119 ? -10.831 11.730 -12.214 1.00 84.00 119 HIS A C 1
ATOM 897 O O . HIS A 1 119 ? -11.850 11.823 -12.879 1.00 84.00 119 HIS A O 1
ATOM 903 N N . PHE A 1 120 ? -10.533 10.648 -11.486 1.00 89.69 120 PHE A N 1
ATOM 904 C CA . PHE A 1 120 ? -11.351 9.439 -11.487 1.00 89.69 120 PHE A CA 1
ATOM 905 C C . PHE A 1 120 ? -12.145 9.287 -10.188 1.00 89.69 120 PHE A C 1
ATOM 907 O O . PHE A 1 120 ? -11.601 9.391 -9.073 1.00 89.69 120 PHE A O 1
ATOM 914 N N . LYS A 1 121 ? -13.431 8.983 -10.327 1.00 95.62 121 LYS A N 1
ATOM 915 C CA . LYS A 1 121 ? -14.301 8.528 -9.240 1.00 95.62 121 LYS A CA 1
ATOM 916 C C . LYS A 1 121 ? -13.905 7.114 -8.807 1.00 95.62 121 LYS A C 1
ATOM 918 O O . LYS A 1 121 ? -13.186 6.405 -9.506 1.00 95.62 121 LYS A O 1
ATOM 923 N N . ALA A 1 122 ? -14.339 6.710 -7.613 1.00 96.44 122 ALA A N 1
ATOM 924 C CA . ALA A 1 122 ? -14.059 5.361 -7.118 1.00 96.44 122 ALA A CA 1
ATOM 925 C C . ALA A 1 122 ? -14.737 4.294 -7.998 1.00 96.44 122 ALA A C 1
ATOM 927 O O . ALA A 1 122 ? -14.105 3.295 -8.315 1.00 96.44 122 ALA A O 1
ATOM 928 N N . SER A 1 123 ? -15.964 4.548 -8.466 1.00 97.25 123 SER A N 1
ATOM 929 C CA . SER A 1 123 ? -16.696 3.659 -9.382 1.00 97.25 123 SER A CA 1
ATOM 930 C C . SER A 1 123 ? -15.960 3.433 -10.706 1.00 97.25 123 SER A C 1
ATOM 932 O O . SER A 1 123 ? -15.808 2.298 -11.131 1.00 97.25 123 SER A O 1
ATOM 934 N N . GLU A 1 124 ? -15.404 4.486 -11.306 1.00 97.81 124 GLU A N 1
ATOM 935 C CA . GLU A 1 124 ? -14.628 4.388 -12.553 1.00 97.81 124 GLU A CA 1
ATOM 936 C C . GLU A 1 124 ? -13.339 3.571 -12.357 1.00 97.81 124 GLU A C 1
ATOM 938 O O . GLU A 1 124 ? -12.923 2.815 -13.231 1.00 97.81 124 GLU A O 1
ATOM 943 N N . GLN A 1 125 ? -12.703 3.679 -11.184 1.00 97.88 125 GLN A N 1
ATOM 944 C CA . GLN A 1 125 ? -11.550 2.840 -10.842 1.00 97.88 125 GLN A CA 1
ATOM 945 C C . GLN A 1 125 ? -11.949 1.378 -10.628 1.00 97.88 125 GLN A C 1
ATOM 947 O O . GLN A 1 125 ? -11.195 0.491 -11.018 1.00 97.88 125 GLN A O 1
ATOM 952 N N . ILE A 1 126 ? -13.118 1.123 -10.041 1.00 98.38 126 ILE A N 1
ATOM 953 C CA . ILE A 1 126 ? -13.678 -0.225 -9.879 1.00 98.38 126 ILE A CA 1
ATOM 954 C C . ILE A 1 126 ? -13.957 -0.849 -11.255 1.00 98.38 126 ILE A C 1
ATOM 956 O O . ILE A 1 126 ? -13.540 -1.978 -11.506 1.00 98.38 126 ILE A O 1
ATOM 960 N N . GLU A 1 127 ? -14.575 -0.109 -12.178 1.00 98.31 127 GLU A N 1
ATOM 961 C CA . GLU A 1 127 ? -14.789 -0.543 -13.567 1.00 98.31 127 GLU A CA 1
ATOM 962 C C . GLU A 1 127 ? -13.463 -0.852 -14.278 1.00 98.31 127 GLU A C 1
ATOM 964 O O . GLU A 1 127 ? -13.297 -1.936 -14.844 1.00 98.31 127 GLU A O 1
ATOM 969 N N . TYR A 1 128 ? -12.481 0.050 -14.175 1.00 98.25 128 TYR A N 1
ATOM 970 C CA . TYR A 1 128 ? -11.138 -0.165 -14.719 1.00 98.25 128 TYR A CA 1
ATOM 971 C C . TYR A 1 128 ? -10.486 -1.436 -14.164 1.00 98.25 128 TYR A C 1
ATOM 973 O O . TYR A 1 128 ? -9.927 -2.223 -14.929 1.00 98.25 128 TYR A O 1
ATOM 981 N N . LEU A 1 129 ? -10.564 -1.659 -12.850 1.00 98.38 129 LEU A N 1
ATOM 982 C CA . LEU A 1 129 ? -9.974 -2.822 -12.185 1.00 98.38 129 LEU A CA 1
ATOM 983 C C . LEU A 1 129 ? -10.654 -4.135 -12.591 1.00 98.38 129 LEU A C 1
ATOM 985 O O . LEU A 1 129 ? -9.966 -5.141 -12.732 1.00 98.38 129 LEU A O 1
ATOM 989 N N . ASN A 1 130 ? -11.964 -4.126 -12.843 1.00 98.06 130 ASN A N 1
ATOM 990 C CA . ASN A 1 130 ? -12.685 -5.300 -13.340 1.00 98.06 130 ASN A CA 1
ATOM 991 C C . ASN A 1 130 ? -12.304 -5.666 -14.783 1.00 98.06 130 ASN A C 1
ATOM 993 O O . ASN A 1 130 ? -12.297 -6.846 -15.137 1.00 98.06 130 ASN A O 1
ATOM 997 N N . ALA A 1 131 ? -11.962 -4.676 -15.611 1.00 97.75 131 ALA A N 1
ATOM 998 C CA . ALA A 1 131 ? -11.605 -4.890 -17.014 1.00 97.75 131 ALA A CA 1
ATOM 999 C C . ALA A 1 131 ? -10.098 -5.109 -17.243 1.00 97.75 131 ALA A C 1
ATOM 1001 O O . ALA A 1 131 ? -9.702 -5.777 -18.199 1.00 97.75 131 ALA A O 1
ATOM 1002 N N . THR A 1 132 ? -9.242 -4.563 -16.374 1.00 97.56 132 THR A N 1
ATOM 1003 C CA . THR A 1 132 ? -7.812 -4.396 -16.673 1.00 97.56 132 THR A CA 1
ATOM 1004 C C . THR A 1 132 ? -6.917 -5.270 -15.811 1.00 97.56 132 THR A C 1
ATOM 1006 O O . THR A 1 132 ? -7.003 -5.317 -14.582 1.00 97.56 132 THR A O 1
ATOM 1009 N N . LYS A 1 133 ? -5.969 -5.938 -16.468 1.00 95.25 133 LYS A N 1
ATOM 1010 C CA . LYS A 1 133 ? -4.884 -6.658 -15.805 1.00 95.25 133 LYS A CA 1
ATOM 1011 C C . LYS A 1 133 ? -3.779 -5.677 -15.414 1.00 95.25 133 LYS A C 1
ATOM 1013 O O . LYS A 1 133 ? -3.067 -5.162 -16.275 1.00 95.25 133 LYS A O 1
ATOM 1018 N N . ILE A 1 134 ? -3.622 -5.470 -14.111 1.00 95.38 134 ILE A N 1
ATOM 1019 C CA . ILE A 1 134 ? -2.567 -4.640 -13.523 1.00 95.38 134 ILE A CA 1
ATOM 1020 C C . ILE A 1 134 ? -1.570 -5.498 -12.741 1.00 95.38 134 ILE A C 1
ATOM 1022 O O . ILE A 1 134 ? -1.983 -6.408 -12.022 1.00 95.38 134 ILE A O 1
ATOM 1026 N N . TRP A 1 135 ? -0.268 -5.228 -12.864 1.00 93.31 135 TRP A N 1
ATOM 1027 C CA . TRP A 1 135 ? 0.740 -5.887 -12.014 1.00 93.31 135 TRP A CA 1
ATOM 1028 C C . TRP A 1 135 ? 1.019 -5.090 -10.749 1.00 93.31 135 TRP A C 1
ATOM 1030 O O . TRP A 1 135 ? 1.316 -5.672 -9.705 1.00 93.31 135 TRP A O 1
ATOM 1040 N N . ALA A 1 136 ? 0.885 -3.768 -10.844 1.00 96.38 136 ALA A N 1
ATOM 1041 C CA . ALA A 1 136 ? 1.002 -2.868 -9.720 1.00 96.38 136 ALA A CA 1
ATOM 1042 C C . ALA A 1 136 ? -0.092 -1.806 -9.731 1.00 96.38 136 ALA A C 1
ATOM 1044 O O . ALA A 1 136 ? -0.700 -1.513 -10.760 1.00 96.38 136 ALA A O 1
ATOM 1045 N N . ALA A 1 137 ? -0.303 -1.188 -8.579 1.00 97.94 137 ALA A N 1
ATOM 1046 C CA . ALA A 1 137 ? -1.085 0.028 -8.443 1.00 97.94 137 ALA A CA 1
ATOM 1047 C C . ALA A 1 137 ? -0.350 1.025 -7.546 1.00 97.94 137 ALA A C 1
ATOM 1049 O O . ALA A 1 137 ? 0.393 0.624 -6.654 1.00 97.94 137 ALA A O 1
ATOM 1050 N N . ALA A 1 138 ? -0.594 2.319 -7.749 1.00 98.56 138 ALA A N 1
ATOM 1051 C CA . ALA A 1 138 ? -0.217 3.347 -6.785 1.00 98.56 138 ALA A CA 1
ATOM 1052 C C . ALA A 1 138 ? -1.417 4.235 -6.449 1.00 98.56 138 ALA A C 1
ATOM 1054 O O . ALA A 1 138 ? -2.211 4.590 -7.329 1.00 98.56 138 ALA A O 1
ATOM 1055 N N . GLY A 1 139 ? -1.559 4.588 -5.176 1.00 98.44 139 GLY A N 1
ATOM 1056 C CA . GLY A 1 139 ? -2.738 5.284 -4.672 1.00 98.44 139 GLY A CA 1
ATOM 1057 C C . GLY A 1 139 ? -2.559 5.865 -3.278 1.00 98.44 139 GLY A C 1
ATOM 1058 O O . GLY A 1 139 ? -1.528 5.666 -2.642 1.00 98.44 139 GLY A O 1
ATOM 1059 N N . THR A 1 140 ? -3.568 6.591 -2.799 1.00 98.38 140 THR A N 1
ATOM 1060 C CA . THR A 1 140 ? -3.605 7.061 -1.404 1.00 98.38 140 THR A CA 1
ATOM 1061 C C . THR A 1 140 ? -4.282 6.017 -0.511 1.00 98.38 140 THR A C 1
ATOM 1063 O O . THR A 1 140 ? -5.139 5.272 -1.008 1.00 98.38 140 THR A O 1
ATOM 1066 N N . PRO A 1 141 ? -3.954 5.951 0.796 1.00 98.44 141 PRO A N 1
ATOM 1067 C CA . PRO A 1 141 ? -4.577 4.994 1.708 1.00 98.44 141 PRO A CA 1
ATOM 1068 C C . PRO A 1 141 ? -6.108 5.076 1.705 1.00 98.44 141 PRO A C 1
ATOM 1070 O O . PRO A 1 141 ? -6.766 4.046 1.553 1.00 98.44 141 PRO A O 1
ATOM 1073 N N . GLY A 1 142 ? -6.682 6.285 1.748 1.00 97.75 142 GLY A N 1
ATOM 1074 C CA . GLY A 1 142 ? -8.132 6.469 1.746 1.00 97.75 142 GLY A CA 1
ATOM 1075 C C . GLY A 1 142 ? -8.811 5.938 0.484 1.00 97.75 142 GLY A C 1
ATOM 1076 O O . GLY A 1 142 ? -9.864 5.305 0.566 1.00 97.75 142 GLY A O 1
ATOM 1077 N N . ARG A 1 143 ? -8.208 6.122 -0.702 1.00 97.94 143 ARG A N 1
ATOM 1078 C CA . ARG A 1 143 ? -8.808 5.622 -1.950 1.00 97.94 143 ARG A CA 1
ATOM 1079 C C . ARG A 1 143 ? -8.706 4.105 -2.066 1.00 97.94 143 ARG A C 1
ATOM 1081 O O . ARG A 1 143 ? -9.676 3.478 -2.484 1.00 97.94 143 ARG A O 1
ATOM 1088 N N . ILE A 1 144 ? -7.566 3.523 -1.705 1.00 98.31 144 ILE A N 1
ATOM 1089 C CA . ILE A 1 144 ? -7.377 2.068 -1.745 1.00 98.31 144 ILE A CA 1
ATOM 1090 C C . ILE A 1 144 ? -8.309 1.387 -0.742 1.00 98.31 144 ILE A C 1
ATOM 1092 O O . ILE A 1 144 ? -9.020 0.459 -1.121 1.00 98.31 144 ILE A O 1
ATOM 1096 N N . GLY A 1 145 ? -8.379 1.896 0.493 1.00 98.00 145 GLY A N 1
ATOM 1097 C CA . GLY A 1 145 ? -9.312 1.398 1.503 1.00 98.00 145 GLY A CA 1
ATOM 1098 C C . GLY A 1 145 ? -10.769 1.497 1.045 1.00 98.00 145 GLY A C 1
ATOM 1099 O O . GLY A 1 145 ? -11.504 0.519 1.147 1.00 98.00 145 GLY A O 1
ATOM 1100 N N . LYS A 1 146 ? -11.169 2.619 0.426 1.00 97.44 146 LYS A N 1
ATOM 1101 C CA . LYS A 1 146 ? -12.515 2.770 -0.150 1.00 97.44 146 LYS A CA 1
ATOM 1102 C C . LYS A 1 146 ? -12.825 1.714 -1.214 1.00 97.44 146 LYS A C 1
ATOM 1104 O O . LYS A 1 146 ? -13.876 1.095 -1.154 1.00 97.44 146 LYS A O 1
ATOM 1109 N N . ILE A 1 147 ? -11.923 1.482 -2.171 1.00 98.12 147 ILE A N 1
ATOM 1110 C CA . ILE A 1 147 ? -12.143 0.485 -3.238 1.00 98.12 147 ILE A CA 1
ATOM 1111 C C . ILE A 1 147 ? -12.265 -0.930 -2.660 1.00 98.12 147 ILE A C 1
ATOM 1113 O O . ILE A 1 147 ? -13.128 -1.690 -3.101 1.00 98.12 147 ILE A O 1
ATOM 1117 N N . LEU A 1 148 ? -11.414 -1.270 -1.684 1.00 97.50 148 LEU A N 1
ATOM 1118 C CA . LEU A 1 148 ? -11.436 -2.569 -1.005 1.00 97.50 148 LEU A CA 1
ATOM 1119 C C . LEU A 1 148 ? -12.707 -2.774 -0.172 1.00 97.50 148 LEU A C 1
ATOM 1121 O O . LEU A 1 148 ? -13.170 -3.909 -0.055 1.00 97.50 148 LEU A O 1
ATOM 1125 N N . SER A 1 149 ? -13.254 -1.705 0.410 1.00 96.81 149 SER A N 1
ATOM 1126 C CA . SER A 1 149 ? -14.494 -1.758 1.193 1.00 96.81 149 SER A CA 1
ATOM 1127 C C . SER A 1 149 ? -15.731 -1.855 0.292 1.00 96.81 149 SER A C 1
ATOM 1129 O O . SER A 1 149 ? -16.604 -2.690 0.527 1.00 96.81 149 SER A O 1
ATOM 1131 N N . ASP A 1 150 ? -15.770 -1.060 -0.783 1.00 96.00 150 ASP A N 1
ATOM 1132 C CA . ASP A 1 150 ? -16.946 -0.900 -1.647 1.00 96.00 150 ASP A CA 1
ATOM 1133 C C . ASP A 1 150 ? -17.080 -2.014 -2.711 1.00 96.00 150 ASP A C 1
ATOM 1135 O O . ASP A 1 150 ? -18.135 -2.142 -3.331 1.00 96.00 150 ASP A O 1
ATOM 1139 N N . SER A 1 151 ? -16.029 -2.803 -2.980 1.00 96.44 151 SER A N 1
ATOM 1140 C CA . SER A 1 151 ? -16.041 -3.812 -4.053 1.00 96.44 151 SER A CA 1
ATOM 1141 C C . SER A 1 151 ? -14.992 -4.921 -3.883 1.00 96.44 151 SER A C 1
ATOM 1143 O O . SER A 1 151 ? -14.108 -4.841 -3.031 1.00 96.44 151 SER A O 1
ATOM 1145 N N . ASP A 1 152 ? -15.045 -5.923 -4.765 1.00 95.44 152 ASP A N 1
ATOM 1146 C CA . ASP A 1 152 ? -13.999 -6.948 -4.932 1.00 95.44 152 ASP A CA 1
ATOM 1147 C C . ASP A 1 152 ? -13.124 -6.732 -6.180 1.00 95.44 152 ASP A C 1
ATOM 1149 O O . ASP A 1 152 ? -12.301 -7.581 -6.532 1.00 95.44 152 ASP A O 1
ATOM 1153 N N . ALA A 1 153 ? -13.261 -5.577 -6.844 1.00 97.56 153 ALA A N 1
ATOM 1154 C CA . ALA A 1 153 ? -12.518 -5.277 -8.066 1.00 97.56 153 ALA A CA 1
ATOM 1155 C C . ALA A 1 153 ? -11.005 -5.179 -7.820 1.00 97.56 153 ALA A C 1
ATOM 1157 O O . ALA A 1 153 ? -10.220 -5.552 -8.686 1.00 97.56 153 ALA A O 1
ATOM 1158 N N . LEU A 1 154 ? -10.581 -4.719 -6.635 1.00 97.56 154 LEU A N 1
ATOM 1159 C CA . LEU A 1 154 ? -9.195 -4.837 -6.184 1.00 97.56 154 LEU A CA 1
ATOM 1160 C C . LEU A 1 154 ? -9.053 -6.084 -5.308 1.00 97.56 154 LEU A C 1
ATOM 1162 O O . LEU A 1 154 ? -9.447 -6.087 -4.145 1.00 97.56 154 LEU A O 1
ATOM 1166 N N . THR A 1 155 ? -8.472 -7.144 -5.858 1.00 95.31 155 THR A N 1
ATOM 1167 C CA . THR A 1 155 ? -8.269 -8.403 -5.137 1.00 95.31 155 THR A CA 1
ATOM 1168 C C . THR A 1 155 ? -6.859 -8.477 -4.557 1.00 95.31 155 THR A C 1
ATOM 1170 O O . THR A 1 155 ? -5.874 -8.484 -5.300 1.00 95.31 155 THR A O 1
ATOM 1173 N N . ILE A 1 156 ? -6.764 -8.622 -3.235 1.00 94.19 156 ILE A N 1
ATOM 1174 C CA . ILE A 1 156 ? -5.515 -8.943 -2.534 1.00 94.19 156 ILE A CA 1
ATOM 1175 C C . ILE A 1 156 ? -5.312 -10.455 -2.551 1.00 94.19 156 ILE A C 1
ATOM 1177 O O . ILE A 1 156 ? -6.254 -11.225 -2.360 1.00 94.19 156 ILE A O 1
ATOM 1181 N N . ARG A 1 157 ? -4.085 -10.897 -2.820 1.00 89.94 157 ARG A N 1
ATOM 1182 C CA . ARG A 1 157 ? -3.725 -12.315 -2.803 1.00 89.94 157 ARG A CA 1
ATOM 1183 C C . ARG A 1 157 ? -2.567 -12.572 -1.865 1.00 89.94 157 ARG A C 1
ATOM 1185 O O . ARG A 1 157 ? -1.899 -11.659 -1.382 1.00 89.94 157 ARG A O 1
ATOM 1192 N N . GLN A 1 158 ? -2.301 -13.856 -1.673 1.00 87.38 158 GLN A N 1
ATOM 1193 C CA . GLN A 1 158 ? -1.089 -14.307 -1.022 1.00 87.38 158 GLN A CA 1
ATOM 1194 C C . GLN A 1 158 ? 0.134 -13.665 -1.673 1.00 87.38 158 GLN A C 1
ATOM 1196 O O . GLN A 1 158 ? 0.299 -13.714 -2.892 1.00 87.38 158 GLN A O 1
ATOM 1201 N N . GLN A 1 159 ? 0.980 -13.067 -0.834 1.00 84.94 159 GLN A N 1
ATOM 1202 C CA . GLN A 1 159 ? 2.194 -12.350 -1.228 1.00 84.94 159 GLN A CA 1
ATOM 1203 C C . GLN A 1 159 ? 1.990 -11.065 -2.050 1.00 84.94 159 GLN A C 1
ATOM 1205 O O . GLN A 1 159 ? 2.988 -10.515 -2.525 1.00 84.94 159 GLN A O 1
ATOM 1210 N N . THR A 1 160 ? 0.763 -10.538 -2.190 1.00 93.81 160 THR A N 1
ATOM 1211 C CA . THR A 1 160 ? 0.597 -9.134 -2.604 1.00 93.81 160 THR A CA 1
ATOM 1212 C C . THR A 1 160 ? 1.365 -8.260 -1.613 1.00 93.81 160 THR A C 1
ATOM 1214 O O . THR A 1 160 ? 1.238 -8.435 -0.400 1.00 93.81 160 THR A O 1
ATOM 1217 N N . VAL A 1 161 ? 2.186 -7.341 -2.116 1.00 96.06 161 VAL A N 1
ATOM 1218 C CA . VAL A 1 161 ? 2.963 -6.421 -1.288 1.00 96.06 161 VAL A CA 1
ATOM 1219 C C . VAL A 1 161 ? 2.276 -5.065 -1.232 1.00 96.06 161 VAL A C 1
ATOM 1221 O O . VAL A 1 161 ? 2.043 -4.446 -2.267 1.00 96.06 161 VAL A O 1
ATOM 1224 N N . ILE A 1 162 ? 2.000 -4.581 -0.026 1.00 97.44 162 ILE A N 1
ATOM 1225 C CA . ILE A 1 162 ? 1.656 -3.187 0.243 1.00 97.44 162 ILE A CA 1
ATOM 1226 C C . ILE A 1 162 ? 2.945 -2.466 0.633 1.00 97.44 162 ILE A C 1
ATOM 1228 O O . ILE A 1 162 ? 3.544 -2.756 1.668 1.00 97.44 162 ILE A O 1
ATOM 1232 N N . LEU A 1 163 ? 3.383 -1.543 -0.214 1.00 98.19 163 LEU A N 1
ATOM 1233 C CA . LEU A 1 163 ? 4.608 -0.776 -0.036 1.00 98.19 163 LEU A CA 1
ATOM 1234 C C . LEU A 1 163 ? 4.257 0.662 0.341 1.00 98.19 163 LEU A C 1
ATOM 1236 O O . LEU A 1 163 ? 3.620 1.365 -0.437 1.00 98.19 163 LEU A O 1
ATOM 1240 N N . LEU A 1 164 ? 4.661 1.112 1.522 1.00 98.56 164 LEU A N 1
ATOM 1241 C CA . LEU A 1 164 ? 4.480 2.503 1.928 1.00 98.56 164 LEU A CA 1
ATOM 1242 C C . LEU A 1 164 ? 5.630 3.341 1.367 1.00 98.56 164 LEU A C 1
ATOM 1244 O O . LEU A 1 164 ? 6.783 3.076 1.694 1.00 98.56 164 LEU A O 1
ATOM 1248 N N . ASP A 1 165 ? 5.317 4.356 0.564 1.00 98.12 165 ASP A N 1
ATOM 1249 C CA . ASP A 1 165 ? 6.285 5.347 0.089 1.00 98.12 165 ASP A CA 1
ATOM 1250 C C . ASP A 1 165 ? 6.576 6.370 1.197 1.00 98.12 165 ASP A C 1
ATOM 1252 O O . ASP A 1 165 ? 5.822 7.329 1.402 1.00 98.12 165 ASP A O 1
ATOM 1256 N N . LEU A 1 166 ? 7.667 6.144 1.931 1.00 96.88 166 LEU A N 1
ATOM 1257 C CA . LEU A 1 166 ? 8.199 7.047 2.953 1.00 96.88 166 LEU A CA 1
ATOM 1258 C C . LEU A 1 166 ? 9.360 7.901 2.426 1.00 96.88 166 LEU A C 1
ATOM 1260 O O . LEU A 1 166 ? 9.801 8.813 3.127 1.00 96.88 166 LEU A O 1
ATOM 1264 N N . SER A 1 167 ? 9.816 7.651 1.194 1.00 96.69 167 SER A N 1
ATOM 1265 C CA . SER A 1 167 ? 10.860 8.438 0.521 1.00 96.69 167 SER A CA 1
ATOM 1266 C C . SER A 1 167 ? 10.459 9.893 0.243 1.00 96.69 167 SER A C 1
ATOM 1268 O O . SER A 1 167 ? 11.317 10.755 0.065 1.00 96.69 167 SER A O 1
ATOM 1270 N N . TYR A 1 168 ? 9.157 10.196 0.206 1.00 96.88 168 TYR A N 1
ATOM 1271 C CA . TYR A 1 168 ? 8.660 11.559 0.024 1.00 96.88 168 TYR A CA 1
ATOM 1272 C C . TYR A 1 168 ? 8.413 12.267 1.356 1.00 96.88 168 TYR A C 1
ATOM 1274 O O . TYR A 1 168 ? 7.791 11.717 2.269 1.00 96.88 168 TYR A O 1
ATOM 1282 N N . ARG A 1 169 ? 8.805 13.543 1.405 1.00 96.06 169 ARG A N 1
ATOM 1283 C CA . ARG A 1 169 ? 8.462 14.467 2.482 1.00 96.06 169 ARG A CA 1
ATOM 1284 C C . ARG A 1 169 ? 7.765 15.700 1.932 1.00 96.06 169 ARG A C 1
ATOM 1286 O O . ARG A 1 169 ? 8.168 16.233 0.901 1.00 96.06 169 ARG A O 1
ATOM 1293 N N . ASP A 1 170 ? 6.713 16.137 2.614 1.00 94.06 170 ASP A N 1
ATOM 1294 C CA . ASP A 1 170 ? 6.036 17.386 2.272 1.00 94.06 170 ASP A CA 1
ATOM 1295 C C . ASP A 1 170 ? 6.853 18.619 2.703 1.00 94.06 170 ASP A C 1
ATOM 1297 O O . ASP A 1 170 ? 7.937 18.515 3.280 1.00 94.06 170 ASP A O 1
ATOM 1301 N N . THR A 1 171 ? 6.312 19.815 2.467 1.00 95.31 171 THR A N 1
ATOM 1302 C CA . THR A 1 171 ? 6.957 21.086 2.841 1.00 95.31 171 THR A CA 1
ATOM 1303 C C . THR A 1 171 ? 7.149 21.272 4.350 1.00 95.31 171 THR A C 1
ATOM 1305 O O . THR A 1 171 ? 7.896 22.155 4.761 1.00 95.31 171 THR A O 1
ATOM 1308 N N . LYS A 1 172 ? 6.505 20.444 5.182 1.00 96.31 172 LYS A N 1
ATOM 1309 C CA . LYS A 1 172 ? 6.657 20.403 6.644 1.00 96.31 172 LYS A CA 1
ATOM 1310 C C . LYS A 1 172 ? 7.517 19.218 7.099 1.00 96.31 172 LYS A C 1
ATOM 1312 O O . LYS A 1 172 ? 7.497 18.867 8.276 1.00 96.31 172 LYS A O 1
ATOM 1317 N N . ASN A 1 173 ? 8.262 18.599 6.182 1.00 96.12 173 ASN A N 1
ATOM 1318 C CA . ASN A 1 173 ? 9.143 17.462 6.436 1.00 96.12 173 ASN A CA 1
ATOM 1319 C C . ASN A 1 173 ? 8.412 16.181 6.908 1.00 96.12 173 ASN A C 1
ATOM 1321 O O . ASN A 1 173 ? 9.026 15.301 7.524 1.00 96.12 173 ASN A O 1
ATOM 1325 N N . ARG A 1 174 ? 7.107 16.055 6.621 1.00 96.25 174 ARG A N 1
ATOM 1326 C CA . ARG A 1 174 ? 6.259 14.922 7.033 1.00 96.25 174 ARG A CA 1
ATOM 1327 C C . ARG A 1 174 ? 6.192 13.839 5.953 1.00 96.25 174 ARG A C 1
ATOM 1329 O O . ARG A 1 174 ? 6.168 14.152 4.768 1.00 96.25 174 ARG A O 1
ATOM 1336 N N . THR A 1 175 ? 6.119 12.578 6.367 1.00 96.44 175 THR A N 1
ATOM 1337 C CA . THR A 1 175 ? 5.979 11.382 5.519 1.00 96.44 175 THR A CA 1
ATOM 1338 C C . THR A 1 175 ? 4.533 10.873 5.532 1.00 96.44 175 THR A C 1
ATOM 1340 O O . THR A 1 175 ? 3.686 11.397 6.257 1.00 96.44 175 THR A O 1
ATOM 1343 N N . LEU A 1 176 ? 4.242 9.809 4.771 1.00 97.25 176 LEU A N 1
ATOM 1344 C CA . LEU A 1 176 ? 2.916 9.177 4.698 1.00 97.25 176 LEU A CA 1
ATOM 1345 C C . LEU A 1 176 ? 2.288 8.906 6.076 1.00 97.25 176 LEU A C 1
ATOM 1347 O O . LEU A 1 176 ? 1.107 9.175 6.262 1.00 97.25 176 LEU A O 1
ATOM 1351 N N . LEU A 1 177 ? 3.077 8.435 7.047 1.00 97.50 177 LEU A N 1
ATOM 1352 C CA . LEU A 1 177 ? 2.597 8.113 8.397 1.00 97.50 177 LEU A CA 1
ATOM 1353 C C . LEU A 1 177 ? 2.759 9.244 9.426 1.00 97.50 177 LEU A C 1
ATOM 1355 O O . LEU A 1 177 ? 2.415 9.041 10.591 1.00 97.50 177 LEU A O 1
ATOM 1359 N N . THR A 1 178 ? 3.246 10.426 9.032 1.00 96.44 178 THR A N 1
ATOM 1360 C CA . THR A 1 178 ? 3.324 11.605 9.921 1.00 96.44 178 THR A CA 1
ATOM 1361 C C . THR A 1 178 ? 2.493 12.798 9.447 1.00 96.44 178 THR A C 1
ATOM 1363 O O . THR A 1 178 ? 2.290 13.740 10.212 1.00 96.44 178 THR A O 1
ATOM 1366 N N . ILE A 1 179 ? 1.942 12.754 8.230 1.00 97.56 179 ILE A N 1
ATOM 1367 C CA . ILE A 1 179 ? 0.841 13.630 7.813 1.00 97.56 179 ILE A CA 1
ATOM 1368 C C . ILE A 1 179 ? -0.438 13.126 8.508 1.00 97.56 179 ILE A C 1
ATOM 1370 O O . ILE A 1 179 ? -0.850 12.006 8.207 1.00 97.56 179 ILE A O 1
ATOM 1374 N N . PRO A 1 180 ? -1.067 13.894 9.422 1.00 97.19 180 PRO A N 1
ATOM 1375 C CA . PRO A 1 180 ? -2.164 13.395 10.255 1.00 97.19 180 PRO A CA 1
ATOM 1376 C C . PRO A 1 180 ? -3.322 12.798 9.458 1.00 97.19 180 PRO A C 1
ATOM 1378 O O . PRO A 1 180 ? -3.777 11.708 9.773 1.00 97.19 180 PRO A O 1
ATOM 1381 N N . GLU A 1 181 ? -3.752 13.465 8.391 1.00 96.88 181 GLU A N 1
ATOM 1382 C CA . GLU A 1 181 ? -4.898 13.048 7.582 1.00 96.88 181 GLU A CA 1
ATOM 1383 C C . GLU A 1 181 ? -4.620 11.722 6.862 1.00 96.88 181 GLU A C 1
ATOM 1385 O O . GLU A 1 181 ? -5.451 10.819 6.856 1.00 96.88 181 GLU A O 1
ATOM 1390 N N . ILE A 1 182 ? -3.417 11.570 6.308 1.00 98.00 182 ILE A N 1
ATOM 1391 C CA . ILE A 1 182 ? -3.010 10.370 5.566 1.00 98.00 182 ILE A CA 1
ATOM 1392 C C . ILE A 1 182 ? -2.711 9.204 6.509 1.00 98.00 182 ILE A C 1
ATOM 1394 O O . ILE A 1 182 ? -3.063 8.059 6.222 1.00 98.00 182 ILE A O 1
ATOM 1398 N N . ARG A 1 183 ? -2.086 9.492 7.652 1.00 98.19 183 ARG A N 1
ATOM 1399 C CA . ARG A 1 183 ? -1.868 8.527 8.728 1.00 98.19 183 ARG A CA 1
ATOM 1400 C C . ARG A 1 183 ? -3.204 7.986 9.238 1.00 98.19 183 ARG A C 1
ATOM 1402 O O . ARG A 1 183 ? -3.361 6.776 9.383 1.00 98.19 183 ARG A O 1
ATOM 1409 N N . ASP A 1 184 ? -4.167 8.871 9.469 1.00 98.19 184 ASP A N 1
ATOM 1410 C CA . ASP A 1 184 ? -5.506 8.496 9.901 1.00 98.19 184 ASP A CA 1
ATOM 1411 C C . ASP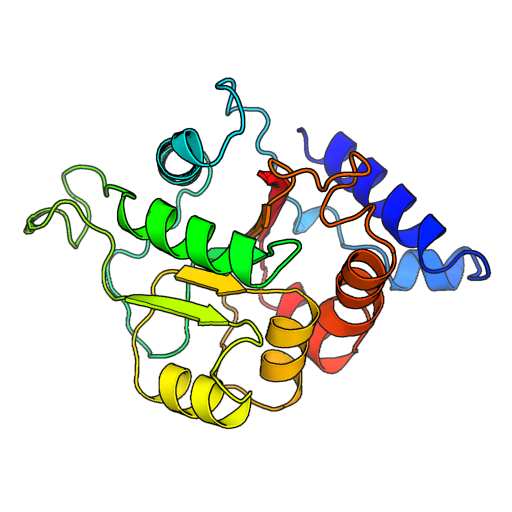 A 1 184 ? -6.228 7.674 8.819 1.00 98.19 184 ASP A C 1
ATOM 1413 O O . ASP A 1 184 ? -6.841 6.665 9.152 1.00 98.19 184 ASP A O 1
ATOM 1417 N N . GLU A 1 185 ? -6.106 8.008 7.529 1.00 98.06 185 GLU A N 1
ATOM 1418 C CA . GLU A 1 185 ? -6.614 7.151 6.445 1.00 98.06 185 GLU A CA 1
ATOM 1419 C C . GLU A 1 185 ? -5.967 5.754 6.451 1.00 98.06 185 GLU A C 1
ATOM 1421 O O . GLU A 1 185 ? -6.658 4.746 6.296 1.00 98.06 185 GLU A O 1
ATOM 1426 N N . PHE A 1 186 ? -4.649 5.667 6.648 1.00 98.50 186 PHE A N 1
ATOM 1427 C CA . PHE A 1 186 ? -3.940 4.388 6.720 1.00 98.50 186 PHE A CA 1
ATOM 1428 C C . PHE A 1 186 ? -4.469 3.513 7.862 1.00 98.50 186 PHE A C 1
ATOM 1430 O O . PHE A 1 186 ? -4.835 2.357 7.647 1.00 98.50 186 PHE A O 1
ATOM 1437 N N . TRP A 1 187 ? -4.565 4.064 9.067 1.00 98.12 187 TRP A N 1
ATOM 1438 C CA . TRP A 1 187 ? -4.935 3.286 10.246 1.00 98.12 187 TRP A CA 1
ATOM 1439 C C . TRP A 1 187 ? -6.436 3.087 10.414 1.00 98.12 187 TRP A C 1
ATOM 1441 O O . TRP A 1 187 ? -6.841 2.001 10.804 1.00 98.12 187 TRP A O 1
ATOM 1451 N N . LYS A 1 188 ? -7.264 4.091 10.110 1.00 97.38 188 LYS A N 1
ATOM 1452 C CA . LYS A 1 188 ? -8.718 4.033 10.336 1.00 97.38 188 LYS A CA 1
ATOM 1453 C C . LYS A 1 188 ? -9.474 3.461 9.145 1.00 97.38 188 LYS A C 1
ATOM 1455 O O . LYS A 1 188 ? -10.444 2.743 9.352 1.00 97.38 188 LYS A O 1
ATOM 1460 N N . VAL A 1 189 ? -9.043 3.752 7.915 1.00 96.56 189 VAL A N 1
ATOM 1461 C CA . VAL A 1 189 ? -9.748 3.300 6.701 1.00 96.56 189 VAL A CA 1
ATOM 1462 C C . VAL A 1 189 ? -9.141 2.009 6.170 1.00 96.56 189 VAL A C 1
ATOM 1464 O O . VAL A 1 189 ? -9.857 1.032 5.986 1.00 96.56 189 VAL A O 1
ATOM 1467 N N . LEU A 1 190 ? -7.828 1.974 5.930 1.00 96.50 190 LEU A N 1
ATOM 1468 C CA . LEU A 1 190 ? -7.199 0.809 5.302 1.00 96.50 190 LEU A CA 1
ATOM 1469 C C . LEU A 1 190 ? -7.017 -0.364 6.281 1.00 96.50 190 LEU A C 1
ATOM 1471 O O . LEU A 1 190 ? -7.323 -1.497 5.926 1.00 96.50 190 LEU A O 1
ATOM 1475 N N . PHE A 1 191 ? -6.545 -0.110 7.504 1.00 95.69 191 PHE A N 1
ATOM 1476 C CA . PHE A 1 191 ? -6.301 -1.161 8.507 1.00 95.69 191 PHE A CA 1
ATOM 1477 C C . PHE A 1 191 ? -7.306 -1.202 9.664 1.00 95.69 191 PHE A C 1
ATOM 1479 O O . PHE A 1 191 ? -7.240 -2.134 10.470 1.00 95.69 191 PHE A O 1
ATOM 1486 N N . GLY A 1 192 ? -8.212 -0.225 9.737 1.00 94.25 192 GLY A N 1
ATOM 1487 C CA . GLY A 1 192 ? -9.191 -0.068 10.818 1.00 94.25 192 GLY A CA 1
ATOM 1488 C C . GLY A 1 192 ? -10.608 -0.486 10.432 1.00 94.25 192 GLY A C 1
ATOM 1489 O O . GLY A 1 192 ? -11.368 -0.925 11.294 1.00 94.25 192 GLY A O 1
ATOM 1490 N N . ASP A 1 193 ? -10.963 -0.423 9.144 1.00 95.56 193 ASP A N 1
ATOM 1491 C CA . ASP A 1 193 ? -12.205 -1.016 8.651 1.00 95.56 193 ASP A CA 1
ATOM 1492 C C . ASP A 1 193 ? -12.110 -2.544 8.734 1.00 95.56 193 ASP A C 1
ATOM 1494 O O . ASP A 1 193 ? -11.182 -3.151 8.196 1.00 95.56 193 ASP A O 1
ATOM 1498 N N . LYS A 1 194 ? -13.079 -3.180 9.404 1.00 94.44 194 LYS A N 1
ATOM 1499 C CA . LYS A 1 194 ? -13.052 -4.628 9.658 1.00 94.44 194 LYS A CA 1
ATOM 1500 C C . LYS A 1 194 ? -13.011 -5.450 8.369 1.00 94.44 194 LYS A C 1
ATOM 1502 O O . LYS A 1 194 ? -12.238 -6.401 8.297 1.00 94.44 194 LYS A O 1
ATOM 1507 N N . LYS A 1 195 ? -13.796 -5.073 7.353 1.00 94.12 195 LYS A N 1
ATOM 1508 C CA . LYS A 1 195 ? -13.875 -5.811 6.083 1.00 94.12 195 LYS A CA 1
ATOM 1509 C C . LYS A 1 195 ? -12.576 -5.672 5.303 1.00 94.12 195 LYS A C 1
ATOM 1511 O O . LYS A 1 195 ? -12.058 -6.657 4.782 1.00 94.12 195 LYS A O 1
ATOM 1516 N N . VAL A 1 196 ? -12.030 -4.459 5.232 1.00 96.19 196 VAL A N 1
ATOM 1517 C CA . VAL A 1 196 ? -10.760 -4.215 4.538 1.00 96.19 196 VAL A CA 1
ATOM 1518 C C . VAL A 1 196 ? -9.622 -4.928 5.260 1.00 96.19 196 VAL A C 1
ATOM 1520 O O . VAL A 1 196 ? -8.864 -5.659 4.627 1.00 96.19 196 VAL A O 1
ATOM 1523 N N . ARG A 1 197 ? -9.536 -4.793 6.586 1.00 95.44 197 ARG A N 1
ATOM 1524 C CA . ARG A 1 197 ? -8.521 -5.461 7.409 1.00 95.44 197 ARG A CA 1
ATOM 1525 C C . ARG A 1 197 ? -8.560 -6.976 7.232 1.00 95.44 197 ARG A C 1
ATOM 1527 O O . ARG A 1 197 ? -7.506 -7.586 7.068 1.00 95.44 197 ARG A O 1
ATOM 1534 N N . GLU A 1 198 ? -9.748 -7.576 7.213 1.00 94.06 198 GLU A N 1
ATOM 1535 C CA . GLU A 1 198 ? -9.920 -9.003 6.939 1.00 94.06 198 GLU A CA 1
ATOM 1536 C C . GLU A 1 198 ? -9.386 -9.373 5.548 1.00 94.06 198 GLU A C 1
ATOM 1538 O O . GLU A 1 198 ? -8.552 -10.276 5.444 1.00 94.06 198 GLU A O 1
ATOM 1543 N N . LYS A 1 199 ? -9.763 -8.626 4.497 1.00 94.19 199 LYS A N 1
ATOM 1544 C CA . LYS A 1 199 ? -9.244 -8.825 3.129 1.00 94.19 199 LYS A CA 1
ATOM 1545 C C . LYS A 1 199 ? -7.719 -8.709 3.047 1.00 94.19 199 LYS A C 1
ATOM 1547 O O . LYS A 1 199 ? -7.109 -9.414 2.253 1.00 94.19 199 LYS A O 1
ATOM 1552 N N . LEU A 1 200 ? -7.097 -7.827 3.831 1.00 94.38 200 LEU A N 1
ATOM 1553 C CA . LEU A 1 200 ? -5.641 -7.650 3.840 1.00 94.38 200 LEU A CA 1
ATOM 1554 C C . LEU A 1 200 ? -4.934 -8.782 4.599 1.00 94.38 200 LEU A C 1
ATOM 1556 O O . LEU A 1 200 ? -3.986 -9.386 4.094 1.00 94.38 200 LEU A O 1
ATOM 1560 N N . LEU A 1 201 ? -5.360 -9.055 5.833 1.00 92.50 201 LEU A N 1
ATOM 1561 C CA . LEU A 1 201 ? -4.584 -9.872 6.768 1.00 92.50 201 LEU A CA 1
ATOM 1562 C C . LEU A 1 201 ? -4.828 -11.377 6.606 1.00 92.50 201 LEU A C 1
ATOM 1564 O O . LEU A 1 201 ? -3.894 -12.155 6.800 1.00 92.50 201 LEU A O 1
ATOM 1568 N N . THR A 1 202 ? -6.024 -11.806 6.189 1.00 88.06 202 THR A N 1
ATOM 1569 C CA . THR A 1 202 ? -6.322 -13.243 5.997 1.00 88.06 202 THR A CA 1
ATOM 1570 C C . THR A 1 202 ? -5.636 -13.830 4.766 1.00 88.06 202 THR A C 1
ATOM 1572 O O . THR A 1 202 ? -5.291 -15.010 4.744 1.00 88.06 202 THR A O 1
ATOM 1575 N N . THR A 1 203 ? -5.370 -13.012 3.745 1.00 82.56 203 THR A N 1
ATOM 1576 C CA . THR A 1 203 ? -4.801 -13.486 2.479 1.00 82.56 203 THR A CA 1
ATOM 1577 C C . THR A 1 203 ? -3.291 -13.701 2.527 1.00 82.56 203 THR A C 1
ATOM 1579 O O . THR A 1 203 ? -2.729 -14.194 1.555 1.00 82.56 203 THR A O 1
ATOM 1582 N N . GLY A 1 204 ? -2.605 -13.325 3.614 1.00 82.31 204 GLY A N 1
ATOM 1583 C CA . GLY A 1 204 ? -1.142 -13.404 3.704 1.00 82.31 204 GLY A CA 1
ATOM 1584 C C . GLY A 1 204 ? -0.427 -12.326 2.880 1.00 82.31 204 GLY A C 1
ATOM 1585 O O . GLY A 1 204 ? 0.562 -12.617 2.196 1.00 82.31 204 GLY A O 1
ATOM 1586 N N . VAL A 1 205 ? -0.947 -11.092 2.920 1.00 93.12 205 VAL A N 1
ATOM 1587 C CA . VAL A 1 205 ? -0.294 -9.894 2.366 1.00 93.12 205 VAL A CA 1
ATOM 1588 C C . VAL A 1 205 ? 1.089 -9.698 2.997 1.00 93.12 205 VAL A C 1
ATOM 1590 O O . VAL A 1 205 ? 1.362 -10.182 4.099 1.00 93.12 205 VAL A O 1
ATOM 1593 N N . LYS A 1 206 ? 1.973 -8.973 2.312 1.00 95.50 206 LYS A N 1
ATOM 1594 C CA . LYS A 1 206 ? 3.227 -8.486 2.892 1.00 95.50 206 LYS A CA 1
ATOM 1595 C C . LYS A 1 206 ? 3.248 -6.970 2.926 1.00 95.50 206 LYS A C 1
ATOM 1597 O O . LYS A 1 206 ? 2.849 -6.333 1.962 1.00 95.50 206 LYS A O 1
ATOM 1602 N N . ILE A 1 207 ? 3.719 -6.390 4.021 1.00 96.25 207 ILE A N 1
ATOM 1603 C CA . ILE A 1 207 ? 3.785 -4.942 4.206 1.00 96.25 207 ILE A CA 1
ATOM 1604 C C . ILE A 1 207 ? 5.246 -4.542 4.342 1.00 96.25 207 ILE A C 1
ATOM 1606 O O . ILE A 1 207 ? 5.987 -5.117 5.138 1.00 96.25 207 ILE A O 1
ATOM 1610 N N . ALA A 1 208 ? 5.656 -3.578 3.532 1.00 96.50 208 ALA A N 1
ATOM 1611 C CA . ALA A 1 208 ? 7.026 -3.108 3.432 1.00 96.50 208 ALA A CA 1
ATOM 1612 C C . ALA A 1 208 ? 7.059 -1.578 3.369 1.00 96.50 208 ALA A C 1
ATOM 1614 O O . ALA A 1 208 ? 6.055 -0.930 3.068 1.00 96.50 208 ALA A O 1
ATOM 1615 N N . VAL A 1 209 ? 8.238 -1.006 3.596 1.00 96.88 209 VAL A N 1
ATOM 1616 C CA . VAL A 1 209 ? 8.487 0.429 3.417 1.00 96.88 209 VAL A CA 1
ATOM 1617 C C . VAL A 1 209 ? 9.531 0.675 2.339 1.00 96.88 209 VAL A C 1
ATOM 1619 O O . VAL A 1 209 ? 10.538 -0.048 2.251 1.00 96.88 209 VAL A O 1
ATOM 1622 N N . PHE A 1 210 ? 9.274 1.712 1.547 1.00 97.00 210 PHE A N 1
ATOM 1623 C CA . PHE A 1 210 ? 10.212 2.312 0.617 1.00 97.00 210 PHE A CA 1
ATOM 1624 C C . PHE A 1 210 ? 10.717 3.639 1.164 1.00 97.00 210 PHE A C 1
ATOM 1626 O O . PHE A 1 210 ? 9.894 4.555 1.385 1.00 97.00 210 PHE A O 1
#

InterPro domains:
  IPR032704 Protein Cms1 [PF14617] (2-208)
  IPR032704 Protein Cms1 [PTHR24030] (4-210)

Foldseek 3Di:
DALVVVQVVQLVLLCVLCVPDDPVVSVVLRDDSLQEFDQVVDDDQQALQCVLVSCAPRQVCLDLDQPAFQEALEEEAFLALVVLVSNQVSLQVRFDDPPRNCNVVRGRPWGEARQEPDPDDLVRSLVRRRVGRHHYYYYALQRVLVNQVVDCSNAYAANREYEYEQNDADPVRDGQSRPNVSSNSNRCRQRNPPSNVCRQRVRNHHYYYD

Organism: NCBI:txid5210

Radius of gyration: 16.27 Å; chains: 1; bounding box: 38×37×50 Å

pLDDT: mean 92.84, std 9.05, range [48.66, 98.81]